Protein AF-A0A6P5REA1-F1 (afdb_monomer_lite)

Sequence (236 aa):
MGTEPRMPSYNLQAPLKLPFGIDDVFAEGVEKVDFFKMRRQKKEANLAMHRQEIPLVNVFLEGVKSDPEALAKTQASNFADRAQKTILTSAYAFGEMYVNMAKADKEIQRLKKRDELAKSKMAEAQEAIRERNTLLLQKAELAKEVEELKRSKAEEVAAARAEAAEEFWSSEELRSYIMDRLVDEQLRWEKRLARFNPSVEIKFDTSGQSPTSSPTADDTTAVPESELGPTDAASA

Organism: Prunus avium (NCBI:txid42229)

Structure (mmCIF, N/CA/C/O backbone):
data_AF-A0A6P5REA1-F1
#
_entry.id   AF-A0A6P5REA1-F1
#
loop_
_atom_site.group_PDB
_atom_site.id
_atom_site.type_symbol
_atom_site.label_atom_id
_atom_site.label_alt_id
_atom_site.label_comp_id
_atom_site.label_asym_id
_atom_site.label_entity_id
_atom_site.label_seq_id
_atom_site.pdbx_PDB_ins_code
_atom_site.Cartn_x
_atom_site.Cartn_y
_atom_site.Cartn_z
_atom_site.occupancy
_atom_site.B_iso_or_equiv
_atom_site.auth_seq_id
_atom_site.auth_comp_id
_atom_site.auth_asym_id
_atom_site.auth_atom_id
_atom_site.pdbx_PDB_model_num
ATOM 1 N N . MET A 1 1 ? -3.305 15.995 70.284 1.00 43.00 1 MET A N 1
ATOM 2 C CA . MET A 1 1 ? -2.553 14.779 69.907 1.00 43.00 1 MET A CA 1
ATOM 3 C C . MET A 1 1 ? -3.489 13.585 70.065 1.00 43.00 1 MET A C 1
ATOM 5 O O . MET A 1 1 ? -3.519 12.988 71.130 1.00 43.00 1 MET A O 1
ATOM 9 N N . GLY A 1 2 ? -4.352 13.332 69.078 1.00 41.22 2 GLY A N 1
ATOM 10 C CA . GLY A 1 2 ? -5.326 12.234 69.110 1.00 41.22 2 GLY A CA 1
ATOM 11 C C . GLY A 1 2 ? -4.901 11.153 68.124 1.00 41.22 2 GLY A C 1
ATOM 12 O O . GLY A 1 2 ? -4.699 11.447 66.952 1.00 41.22 2 GLY A O 1
ATOM 13 N N . THR A 1 3 ? -4.695 9.940 68.623 1.00 47.25 3 THR A N 1
ATOM 14 C CA . THR A 1 3 ? -4.243 8.757 67.883 1.00 47.25 3 THR A CA 1
ATOM 15 C C . THR A 1 3 ? -5.342 8.194 66.986 1.00 47.25 3 THR A C 1
ATOM 17 O O . THR A 1 3 ? -6.417 7.835 67.462 1.00 47.25 3 THR A O 1
ATOM 20 N N . GLU A 1 4 ? -5.041 8.101 65.695 1.00 43.66 4 GLU A N 1
ATOM 21 C CA . GLU A 1 4 ? -5.871 7.517 64.640 1.00 43.66 4 GLU A CA 1
ATOM 22 C C . GLU A 1 4 ? -5.885 5.970 64.733 1.00 43.66 4 GLU A C 1
ATOM 24 O O . GLU A 1 4 ? -4.824 5.369 64.943 1.00 43.66 4 GLU A O 1
ATOM 29 N N . PRO A 1 5 ? -7.035 5.280 64.580 1.00 45.59 5 PRO A N 1
ATOM 30 C CA . PRO A 1 5 ? -7.068 3.821 64.529 1.00 45.59 5 PRO A CA 1
ATOM 31 C C . PRO A 1 5 ? -6.508 3.334 63.188 1.00 45.59 5 PRO A C 1
ATOM 33 O O . PRO A 1 5 ? -7.131 3.475 62.136 1.00 45.59 5 PRO A O 1
ATOM 36 N N . ARG A 1 6 ? -5.311 2.748 63.218 1.00 49.50 6 ARG A N 1
ATOM 37 C CA . ARG A 1 6 ? -4.641 2.195 62.038 1.00 49.50 6 ARG A CA 1
ATOM 38 C C . ARG A 1 6 ? -5.295 0.865 61.644 1.00 49.50 6 ARG A C 1
ATOM 40 O O . ARG A 1 6 ? -5.177 -0.120 62.369 1.00 49.50 6 ARG A O 1
ATOM 47 N N . MET A 1 7 ? -5.974 0.831 60.498 1.00 41.69 7 MET A N 1
ATOM 48 C CA . MET A 1 7 ? -6.488 -0.411 59.904 1.00 41.69 7 MET A CA 1
ATOM 49 C C . MET A 1 7 ? -5.323 -1.314 59.455 1.00 41.69 7 MET A C 1
ATOM 51 O O . MET A 1 7 ? -4.308 -0.796 58.974 1.00 41.69 7 MET A O 1
ATOM 55 N N . PRO A 1 8 ? -5.432 -2.650 59.588 1.00 48.91 8 PRO A N 1
ATOM 56 C CA . PRO A 1 8 ? -4.393 -3.562 59.127 1.00 48.91 8 PRO A CA 1
ATOM 57 C C . PRO A 1 8 ? -4.255 -3.488 57.601 1.00 48.91 8 PRO A C 1
ATOM 59 O O . PRO A 1 8 ? -5.237 -3.495 56.862 1.00 48.91 8 PRO A O 1
ATOM 62 N N . SER A 1 9 ? -3.014 -3.410 57.124 1.00 51.69 9 SER A N 1
ATOM 63 C CA . SER A 1 9 ? -2.689 -3.399 55.701 1.00 51.69 9 SER A CA 1
ATOM 64 C C . SER A 1 9 ? -2.972 -4.769 55.079 1.00 51.69 9 SER A C 1
ATOM 66 O O . SER A 1 9 ? -2.247 -5.730 55.343 1.00 51.69 9 SER A O 1
ATOM 68 N N . TYR A 1 10 ? -3.996 -4.866 54.231 1.00 45.78 10 TYR A N 1
ATOM 69 C CA . TYR A 1 10 ? -4.210 -6.046 53.396 1.00 45.78 10 TYR A CA 1
ATOM 70 C C . TYR A 1 10 ? -3.250 -5.995 52.207 1.00 45.78 10 TYR A C 1
ATOM 72 O O . TYR A 1 10 ? -3.329 -5.108 51.358 1.00 45.78 10 TYR A O 1
ATOM 80 N N . ASN A 1 11 ? -2.313 -6.938 52.161 1.00 49.91 11 ASN A N 1
ATOM 81 C CA . ASN A 1 11 ? -1.367 -7.067 51.061 1.00 49.91 11 ASN A CA 1
ATOM 82 C C . ASN A 1 11 ? -2.050 -7.813 49.899 1.00 49.91 11 ASN A C 1
ATOM 84 O O . ASN A 1 11 ? -2.232 -9.026 49.961 1.00 49.91 11 ASN A O 1
ATOM 88 N N . LEU A 1 12 ? -2.453 -7.085 48.853 1.00 49.88 12 LEU A N 1
ATOM 89 C CA . LEU A 1 12 ? -3.167 -7.620 47.678 1.00 49.88 12 LEU A CA 1
ATOM 90 C C . LEU A 1 12 ? -2.287 -8.484 46.753 1.00 49.88 12 LEU A C 1
ATOM 92 O O . LEU A 1 12 ? -2.766 -8.970 45.732 1.00 49.88 12 LEU A O 1
ATOM 96 N N . GLN A 1 13 ? -1.008 -8.667 47.092 1.00 51.47 13 GLN A N 1
ATOM 97 C CA . GLN A 1 13 ? -0.027 -9.350 46.247 1.00 51.47 13 GLN A CA 1
ATOM 98 C C . GLN A 1 13 ? 0.371 -10.746 46.758 1.00 51.47 13 GLN A C 1
ATOM 100 O O . GLN A 1 13 ? 1.174 -11.426 46.123 1.00 51.47 13 GLN A O 1
ATOM 105 N N . ALA A 1 14 ? -0.202 -11.206 47.876 1.00 48.09 14 ALA A N 1
ATOM 106 C CA . ALA A 1 14 ? -0.023 -12.573 48.359 1.00 48.09 14 ALA A CA 1
ATOM 107 C C . ALA A 1 14 ? -1.176 -13.479 47.877 1.00 48.09 14 ALA A C 1
ATOM 109 O O . ALA A 1 14 ? -2.342 -13.100 48.021 1.00 48.09 14 ALA A O 1
ATOM 110 N N . PRO A 1 15 ? -0.896 -14.690 47.354 1.00 46.34 15 PRO A N 1
ATOM 111 C CA . PRO A 1 15 ? -1.929 -15.689 47.101 1.00 46.34 15 PRO A CA 1
ATOM 112 C C . PRO A 1 15 ? -2.724 -15.973 48.382 1.00 46.34 15 PRO A C 1
ATOM 114 O O . PRO A 1 15 ? -2.136 -16.209 49.439 1.00 46.34 15 PRO A O 1
ATOM 117 N N . LEU A 1 16 ? -4.057 -15.960 48.283 1.00 42.81 16 LEU A N 1
ATOM 118 C CA . LEU A 1 16 ? -4.976 -16.314 49.368 1.00 42.81 16 LEU A CA 1
ATOM 119 C C . LEU A 1 16 ? -4.659 -17.731 49.872 1.00 42.81 16 LEU A C 1
ATOM 121 O O . LEU A 1 16 ? -5.060 -18.720 49.260 1.00 42.81 16 LEU A O 1
ATOM 125 N N . LYS A 1 17 ? -3.947 -17.844 50.997 1.00 49.91 17 LYS A N 1
ATOM 126 C CA . LYS A 1 17 ? -3.828 -19.112 51.722 1.00 49.91 17 LYS A CA 1
ATOM 127 C C . LYS A 1 17 ? -5.157 -19.381 52.424 1.00 49.91 17 LYS A C 1
ATOM 129 O O . LYS A 1 17 ? -5.422 -18.842 53.495 1.00 49.91 17 LYS A O 1
ATOM 134 N N . LEU A 1 18 ? -6.002 -20.195 51.796 1.00 44.62 18 LEU A N 1
ATOM 135 C CA . LEU A 1 18 ? -7.115 -20.858 52.473 1.00 44.62 18 LEU A CA 1
ATOM 136 C C . LEU A 1 18 ? -6.534 -21.803 53.544 1.00 44.62 18 LEU A C 1
ATOM 138 O O . LEU A 1 18 ? -5.570 -22.508 53.245 1.00 44.62 18 LEU A O 1
ATOM 142 N N . PRO A 1 19 ? -7.087 -21.865 54.769 1.00 44.12 19 PRO A N 1
ATOM 143 C CA . PRO A 1 19 ? -6.570 -22.718 55.842 1.00 44.12 19 PRO A CA 1
ATOM 144 C C . PRO A 1 19 ? -6.977 -24.194 55.682 1.00 44.12 19 PRO A C 1
ATOM 146 O O . PRO A 1 19 ? -7.040 -24.929 56.660 1.00 44.12 19 PRO A O 1
ATOM 149 N N . PHE A 1 20 ? -7.251 -24.638 54.456 1.00 39.50 20 PHE A N 1
ATOM 150 C CA . PHE A 1 20 ? -7.626 -26.012 54.156 1.00 39.50 20 PHE A CA 1
ATOM 151 C C . PHE A 1 20 ? -6.848 -26.471 52.926 1.00 39.50 20 PHE A C 1
ATOM 153 O O . PHE A 1 20 ? -7.043 -25.955 51.825 1.00 39.50 20 PHE A O 1
ATOM 160 N N . GLY A 1 21 ? -5.920 -27.404 53.149 1.00 37.66 21 GLY A N 1
ATOM 161 C CA . GLY A 1 21 ? -5.226 -28.120 52.087 1.00 37.66 21 GLY A CA 1
ATOM 162 C C . GLY A 1 21 ? -6.235 -28.910 51.260 1.00 37.66 21 GLY A C 1
ATOM 163 O O . GLY A 1 21 ? -7.128 -29.551 51.806 1.00 37.66 21 GLY A O 1
ATOM 164 N N . ILE A 1 22 ? -6.108 -28.831 49.940 1.00 43.78 22 ILE A N 1
ATOM 165 C CA . ILE A 1 22 ? -6.982 -29.524 48.985 1.00 43.78 22 ILE A CA 1
ATOM 166 C C . ILE A 1 22 ? -6.658 -31.024 48.871 1.00 43.78 22 ILE A C 1
ATOM 168 O O . ILE A 1 22 ? -7.380 -31.745 48.191 1.00 43.78 22 ILE A O 1
ATOM 172 N N . ASP A 1 23 ? -5.663 -31.525 49.605 1.00 39.69 23 ASP A N 1
ATOM 173 C CA . ASP A 1 23 ? -5.105 -32.851 49.335 1.00 39.69 23 ASP A CA 1
ATOM 174 C C . ASP A 1 23 ? -5.424 -33.949 50.364 1.00 39.69 23 ASP A C 1
ATOM 176 O O . ASP A 1 23 ? -4.923 -35.048 50.193 1.00 39.69 23 ASP A O 1
ATOM 180 N N . ASP A 1 24 ? -6.284 -33.739 51.374 1.00 44.41 24 ASP A N 1
ATOM 181 C CA . ASP A 1 24 ? -6.526 -34.793 52.389 1.00 44.41 24 ASP A CA 1
ATOM 182 C C . ASP A 1 24 ? -7.971 -34.898 52.918 1.00 44.41 24 ASP A C 1
ATOM 184 O O . ASP A 1 24 ? -8.227 -34.982 54.118 1.00 44.41 24 ASP A O 1
ATOM 188 N N . VAL A 1 25 ? -8.962 -34.943 52.019 1.00 43.41 25 VAL A N 1
ATOM 189 C CA . VAL A 1 25 ? -10.306 -35.454 52.372 1.00 43.41 25 VAL A CA 1
ATOM 190 C C . VAL A 1 25 ? -10.843 -36.367 51.268 1.00 43.41 25 VAL A C 1
ATOM 192 O O . VAL A 1 25 ? -11.871 -36.104 50.652 1.00 43.41 25 VAL A O 1
ATOM 195 N N . PHE A 1 26 ? -10.148 -37.474 51.014 1.00 42.84 26 PHE A N 1
ATOM 196 C CA . PHE A 1 26 ? -10.752 -38.641 50.367 1.00 42.84 26 PHE A CA 1
ATOM 197 C C . PHE A 1 26 ? -10.770 -39.806 51.354 1.00 42.84 26 PHE A C 1
ATOM 199 O O . PHE A 1 26 ? -10.077 -40.805 51.194 1.00 42.84 26 PHE A O 1
ATOM 206 N N . ALA A 1 27 ? -11.587 -39.658 52.398 1.00 45.50 27 ALA A N 1
ATOM 207 C CA . ALA A 1 27 ? -12.031 -40.792 53.191 1.00 45.50 27 ALA A CA 1
ATOM 208 C C . ALA A 1 27 ? -13.169 -41.494 52.432 1.00 45.50 27 ALA A C 1
ATOM 210 O O . ALA A 1 27 ? -14.239 -40.929 52.206 1.00 45.50 27 ALA A O 1
ATOM 211 N N . GLU A 1 28 ? -12.845 -42.693 51.958 1.00 45.84 28 GLU A N 1
ATOM 212 C CA . GLU A 1 28 ? -13.704 -43.852 51.707 1.00 45.84 28 GLU A CA 1
ATOM 213 C C . GLU A 1 28 ? -15.208 -43.627 51.992 1.00 45.84 28 GLU A C 1
ATOM 215 O O . GLU A 1 28 ? -15.644 -43.606 53.140 1.00 45.84 28 GLU A O 1
ATOM 220 N N . GLY A 1 29 ? -16.009 -43.443 50.932 1.00 48.53 29 GLY A N 1
ATOM 221 C CA . GLY A 1 29 ? -17.478 -43.364 51.032 1.00 48.53 29 GLY A CA 1
ATOM 222 C C . GLY A 1 29 ? -18.172 -42.258 50.231 1.00 48.53 29 GLY A C 1
ATOM 223 O O . GLY A 1 29 ? -19.400 -42.187 50.241 1.00 48.53 29 GLY A O 1
ATOM 224 N N . VAL A 1 30 ? -17.439 -41.399 49.516 1.00 43.81 30 VAL A N 1
ATOM 225 C CA . VAL A 1 30 ? -18.048 -40.300 48.748 1.00 43.81 30 VAL A CA 1
ATOM 226 C C . VAL A 1 30 ? -18.595 -40.821 47.416 1.00 43.81 30 VAL A C 1
ATOM 228 O O . VAL A 1 30 ? -17.878 -40.957 46.423 1.00 43.81 30 VAL A O 1
ATOM 231 N N . GLU A 1 31 ? -19.891 -41.128 47.417 1.00 52.31 31 GLU A N 1
ATOM 232 C CA . GLU A 1 31 ? -20.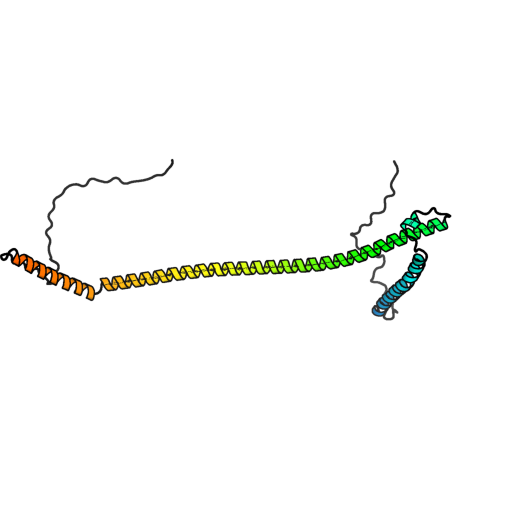719 -41.294 46.223 1.00 52.31 31 GLU A CA 1
ATOM 233 C C . GLU A 1 31 ? -20.351 -40.209 45.195 1.00 52.31 31 GLU A C 1
ATOM 235 O O . GLU A 1 31 ? -20.231 -39.041 45.562 1.00 52.31 31 GLU A O 1
ATOM 240 N N . LYS A 1 32 ? -20.097 -40.593 43.933 1.00 53.75 32 LYS A N 1
ATOM 241 C CA . LYS A 1 32 ? -19.605 -39.702 42.864 1.00 53.75 32 LYS A CA 1
ATOM 242 C C . LYS A 1 32 ? -20.385 -38.383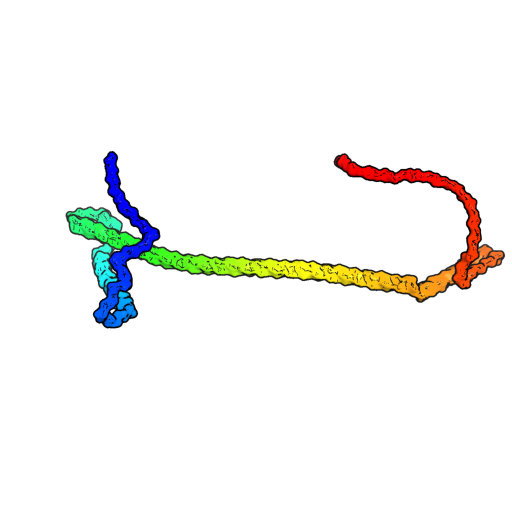 42.854 1.00 53.75 32 LYS A C 1
ATOM 244 O O . LYS A 1 32 ? -21.470 -38.305 42.278 1.00 53.75 32 LYS A O 1
ATOM 249 N N . VAL A 1 33 ? -19.821 -37.339 43.462 1.00 53.12 33 VAL A N 1
ATOM 250 C CA . VAL A 1 33 ? -20.417 -36.006 43.453 1.00 53.12 33 VAL A CA 1
ATOM 251 C C . VAL A 1 33 ? -20.307 -35.492 42.029 1.00 53.12 33 VAL A C 1
ATOM 253 O O . VAL A 1 33 ? -19.244 -35.088 41.560 1.00 53.12 33 VAL A O 1
ATOM 256 N N . ASP A 1 34 ? -21.419 -35.558 41.308 1.00 61.59 34 ASP A N 1
ATOM 257 C CA . ASP A 1 34 ? -21.519 -35.019 39.965 1.00 61.59 34 ASP A CA 1
ATOM 258 C C . ASP A 1 34 ? -21.428 -33.486 40.044 1.00 61.59 34 ASP A C 1
ATOM 260 O O . ASP A 1 34 ? -22.409 -32.767 40.265 1.00 61.59 34 ASP A O 1
ATOM 264 N N . PHE A 1 35 ? -20.208 -32.976 39.873 1.00 52.72 35 PHE A N 1
ATOM 265 C CA . PHE A 1 35 ? -19.908 -31.547 39.867 1.00 52.72 35 PHE A CA 1
ATOM 266 C C . PHE A 1 35 ? -20.719 -30.781 38.814 1.00 52.72 35 PHE A C 1
ATOM 268 O O . PHE A 1 35 ? -20.926 -29.574 38.967 1.00 52.72 35 PHE A O 1
ATOM 275 N N . PHE A 1 36 ? -21.208 -31.449 37.763 1.00 66.31 36 PHE A N 1
ATOM 276 C CA . PHE A 1 36 ? -22.088 -30.836 36.776 1.00 66.31 36 PHE A CA 1
ATOM 277 C C . PHE A 1 36 ? -23.475 -30.568 37.372 1.00 66.31 36 PHE A C 1
ATOM 279 O O . PHE A 1 36 ? -23.980 -29.445 37.265 1.00 66.31 36 PHE A O 1
ATOM 286 N N . LYS A 1 37 ? -24.049 -31.543 38.091 1.00 69.88 37 LYS A N 1
ATOM 287 C CA . LYS A 1 37 ? -25.289 -31.360 38.866 1.00 69.88 37 LYS A CA 1
ATOM 288 C C . LYS A 1 37 ? -25.134 -30.315 39.965 1.00 69.88 37 LYS A C 1
ATOM 290 O O . LYS A 1 37 ? -26.018 -29.476 40.102 1.00 69.88 37 LYS A O 1
ATOM 295 N N . MET A 1 38 ? -24.006 -30.285 40.677 1.00 61.12 38 MET A N 1
ATOM 296 C CA . MET A 1 38 ? -23.759 -29.274 41.714 1.00 61.12 38 MET A CA 1
ATOM 297 C C . MET A 1 38 ? -23.636 -27.861 41.126 1.00 61.12 38 MET A C 1
ATOM 299 O O . MET A 1 38 ? -24.239 -26.922 41.643 1.00 61.12 38 MET A O 1
ATOM 303 N N . ARG A 1 39 ? -22.901 -27.674 40.017 1.00 65.75 39 ARG A N 1
ATOM 304 C CA . ARG A 1 39 ? -22.830 -26.365 39.337 1.00 65.75 39 ARG A CA 1
ATOM 305 C C . ARG A 1 39 ? -24.195 -25.920 38.826 1.00 65.75 39 ARG A C 1
ATOM 307 O O . ARG A 1 39 ? -24.498 -24.728 38.876 1.00 65.75 39 ARG A O 1
ATOM 314 N N . ARG A 1 40 ? -25.006 -26.859 38.336 1.00 70.94 40 ARG A N 1
ATOM 315 C CA . ARG A 1 40 ? -26.371 -26.595 37.883 1.00 70.94 40 ARG A CA 1
ATOM 316 C C . ARG A 1 40 ? -27.281 -26.208 39.048 1.00 70.94 40 ARG A C 1
ATOM 318 O O . ARG A 1 40 ? -27.889 -25.149 38.972 1.00 70.94 40 ARG A O 1
ATOM 325 N N . GLN A 1 41 ? -27.266 -26.958 40.148 1.00 67.00 41 GLN A N 1
ATOM 326 C CA . GLN A 1 41 ? -27.981 -26.607 41.379 1.00 67.00 41 GLN A CA 1
ATOM 327 C C . GLN A 1 41 ? -27.523 -25.269 41.954 1.00 67.00 41 GLN A C 1
ATOM 329 O O . GLN A 1 41 ? -28.357 -24.479 42.363 1.00 67.00 41 GLN A O 1
ATOM 334 N N . LYS A 1 42 ? -26.223 -24.953 41.931 1.00 68.81 42 LYS A N 1
ATOM 335 C CA . LYS A 1 42 ? -25.716 -23.641 42.356 1.00 68.81 42 LYS A CA 1
ATOM 336 C C . LYS A 1 42 ? -26.265 -22.519 41.478 1.00 68.81 42 LYS A C 1
ATOM 338 O O . LYS A 1 42 ? -26.655 -21.487 42.007 1.00 68.81 42 LYS A O 1
ATOM 343 N N . LYS A 1 43 ? -26.316 -22.704 40.153 1.00 69.56 43 LYS A N 1
ATOM 344 C CA . LYS A 1 43 ? -26.940 -21.733 39.238 1.00 69.56 43 LYS A CA 1
ATOM 345 C C . LYS A 1 43 ? -28.444 -21.615 39.474 1.00 69.56 43 LYS A C 1
ATOM 347 O O . LYS A 1 43 ? -28.954 -20.505 39.457 1.00 69.56 43 LYS A O 1
ATOM 352 N N . GLU A 1 44 ? -29.133 -22.725 39.709 1.00 71.06 44 GLU A N 1
ATOM 353 C CA . GLU A 1 44 ? -30.574 -22.758 39.974 1.00 71.06 44 GLU A CA 1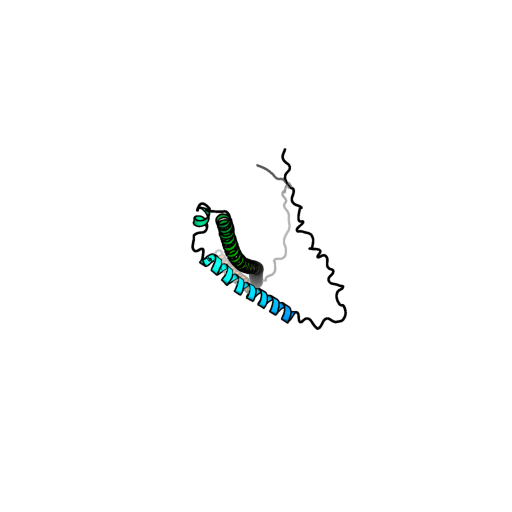
ATOM 354 C C . GLU A 1 44 ? -30.916 -22.138 41.336 1.00 71.06 44 GLU A C 1
ATOM 356 O O . GLU A 1 44 ? -31.853 -21.355 41.409 1.00 71.06 44 GLU A O 1
ATOM 361 N N . ALA A 1 45 ? -30.119 -22.379 42.379 1.00 64.94 45 ALA A N 1
ATOM 362 C CA . ALA A 1 45 ? -30.254 -21.759 43.696 1.00 64.94 45 ALA A CA 1
ATOM 363 C C . ALA A 1 45 ? -29.937 -20.260 43.656 1.00 64.94 45 ALA A C 1
ATOM 365 O O . ALA A 1 45 ? -30.657 -19.466 44.248 1.00 64.94 45 ALA A O 1
ATOM 366 N N . ASN A 1 46 ? -28.910 -19.854 42.906 1.00 62.81 46 ASN A N 1
ATOM 367 C CA . ASN A 1 46 ? -28.586 -18.442 42.708 1.00 62.81 46 ASN A CA 1
ATOM 368 C C . ASN A 1 46 ? -29.684 -17.730 41.894 1.00 62.81 46 ASN A C 1
ATOM 370 O O . ASN A 1 46 ? -30.085 -16.621 42.226 1.00 62.81 46 ASN A O 1
ATOM 374 N N . LEU A 1 47 ? -30.255 -18.406 40.891 1.00 72.00 47 LEU A N 1
ATOM 375 C CA . LEU A 1 47 ? -31.410 -17.914 40.139 1.00 72.00 47 LEU A CA 1
ATOM 376 C C . LEU A 1 47 ? -32.686 -17.874 40.996 1.00 72.00 47 LEU A C 1
ATOM 378 O O . LEU A 1 47 ? -33.490 -16.963 40.830 1.00 72.00 47 LEU A O 1
ATOM 382 N N . ALA A 1 48 ? -32.882 -18.833 41.904 1.00 61.59 48 ALA A N 1
ATOM 383 C CA . ALA A 1 48 ? -34.009 -18.877 42.834 1.00 61.59 48 ALA A CA 1
ATOM 384 C C . ALA A 1 48 ? -33.907 -17.782 43.904 1.00 61.59 48 ALA A C 1
ATOM 386 O O . ALA A 1 48 ? -34.897 -17.095 44.138 1.00 61.59 48 ALA A O 1
ATOM 387 N N . MET A 1 49 ? -32.714 -17.552 44.464 1.00 57.22 49 MET A N 1
ATOM 388 C CA . MET A 1 49 ? -32.417 -16.386 45.301 1.00 57.22 49 MET A CA 1
ATOM 389 C C . MET A 1 49 ? -32.694 -15.099 44.537 1.00 57.22 49 MET A C 1
ATOM 391 O O . MET A 1 49 ? -33.475 -14.291 45.010 1.00 57.22 49 MET A O 1
ATOM 395 N N . HIS A 1 50 ? -32.177 -14.947 43.315 1.00 60.25 50 HIS A N 1
ATOM 396 C CA . HIS A 1 50 ? -32.450 -13.764 42.501 1.00 60.25 50 HIS A CA 1
ATOM 397 C C . HIS A 1 50 ? -33.961 -13.574 42.262 1.00 60.25 50 HIS A C 1
ATOM 399 O O . HIS A 1 50 ? -34.472 -12.466 42.365 1.00 60.25 50 HIS A O 1
ATOM 405 N N . ARG A 1 51 ? -34.714 -14.660 42.033 1.00 56.00 51 ARG A N 1
ATOM 406 C CA . ARG A 1 51 ? -36.181 -14.643 41.878 1.00 56.00 51 ARG A CA 1
ATOM 407 C C . ARG A 1 51 ? -36.965 -14.398 43.170 1.00 56.00 51 ARG A C 1
ATOM 409 O O . ARG A 1 51 ? -38.135 -14.060 43.051 1.00 56.00 51 ARG A O 1
ATOM 416 N N . GLN A 1 52 ? -36.386 -14.579 44.355 1.00 54.72 52 GLN A N 1
ATOM 417 C CA . GLN A 1 52 ? -37.009 -14.255 45.650 1.00 54.72 52 GLN A CA 1
ATOM 418 C C . GLN A 1 52 ? -36.591 -12.872 46.164 1.00 54.72 52 GLN A C 1
ATOM 420 O O . GLN A 1 52 ? -37.416 -12.133 46.698 1.00 54.72 52 GLN A O 1
ATOM 425 N N . GLU A 1 53 ? -35.335 -12.497 45.945 1.00 52.81 53 GLU A N 1
ATOM 426 C CA . GLU A 1 53 ? -34.779 -11.187 46.260 1.00 52.81 53 GLU A CA 1
ATOM 427 C C . GLU A 1 53 ? -35.395 -10.101 45.376 1.00 52.81 53 GLU A C 1
ATOM 429 O O . GLU A 1 53 ? -35.733 -9.047 45.899 1.00 52.81 53 GLU A O 1
ATOM 434 N N . ILE A 1 54 ? -35.633 -10.352 44.078 1.00 54.66 54 ILE A N 1
ATOM 435 C CA . ILE A 1 54 ? -36.290 -9.372 43.194 1.00 54.66 54 ILE A CA 1
ATOM 436 C C . ILE A 1 54 ? -37.687 -8.989 43.717 1.00 54.66 54 ILE A C 1
ATOM 438 O O . ILE A 1 54 ? -37.939 -7.796 43.819 1.00 54.66 54 ILE A O 1
ATOM 442 N N . PRO A 1 55 ? -38.593 -9.917 44.088 1.00 50.59 55 PRO A N 1
ATOM 443 C CA . PRO A 1 55 ? -39.876 -9.580 44.703 1.00 50.59 55 PRO A CA 1
ATOM 444 C C . PRO A 1 55 ? -39.768 -8.920 46.076 1.00 50.59 55 PRO A C 1
ATOM 446 O O . PRO A 1 55 ? -40.530 -8.004 46.341 1.00 50.59 55 PRO A O 1
ATOM 449 N N . LEU A 1 56 ? -38.846 -9.338 46.950 1.00 54.88 56 LEU A N 1
ATOM 450 C CA . LEU A 1 56 ? -38.683 -8.710 48.271 1.00 54.88 56 LEU A CA 1
ATOM 451 C C . LEU A 1 56 ? -38.145 -7.280 48.159 1.00 54.88 56 LEU A C 1
ATOM 453 O O . LEU A 1 56 ? -38.649 -6.379 48.823 1.00 54.88 56 LEU A O 1
ATOM 457 N N . VAL A 1 57 ? -37.172 -7.061 47.276 1.00 53.88 57 VAL A N 1
ATOM 458 C CA . VAL A 1 57 ? -36.617 -5.740 46.968 1.00 53.88 57 VAL A CA 1
ATOM 459 C C . VAL A 1 57 ? -37.632 -4.902 46.192 1.00 53.88 57 VAL A C 1
ATOM 461 O O . VAL A 1 57 ? -37.793 -3.732 46.512 1.00 53.88 57 VAL A O 1
ATOM 464 N N . ASN A 1 58 ? -38.392 -5.482 45.256 1.00 49.12 58 ASN A N 1
ATOM 465 C CA . ASN A 1 58 ? -39.482 -4.778 44.579 1.00 49.12 58 ASN A CA 1
ATOM 466 C C . ASN A 1 58 ? -40.604 -4.413 45.545 1.00 49.12 58 ASN A C 1
ATOM 468 O O . ASN A 1 58 ? -41.041 -3.286 45.481 1.00 49.12 58 ASN A O 1
ATOM 472 N N . VAL A 1 59 ? -41.047 -5.274 46.462 1.00 50.78 59 VAL A N 1
ATOM 473 C CA . VAL A 1 59 ? -42.080 -4.922 47.458 1.00 50.78 59 VAL A CA 1
ATOM 474 C C . VAL A 1 59 ? -41.565 -3.841 48.419 1.00 50.78 59 VAL A C 1
ATOM 476 O O . VAL A 1 59 ? -42.311 -2.929 48.774 1.00 50.78 59 VAL A O 1
ATOM 479 N N . PHE A 1 60 ? -40.279 -3.886 48.786 1.00 49.22 60 PHE A N 1
ATOM 480 C CA . PHE A 1 60 ? -39.635 -2.858 49.610 1.00 49.22 60 PHE A CA 1
ATOM 481 C C . PHE A 1 60 ? -39.457 -1.520 48.867 1.00 49.22 60 PHE A C 1
ATOM 483 O O . PHE A 1 60 ? -39.575 -0.469 49.484 1.00 49.22 60 PHE A O 1
ATOM 490 N N . LEU A 1 61 ? -39.221 -1.538 47.550 1.00 51.38 61 LEU A N 1
ATOM 491 C CA . LEU A 1 61 ? -39.088 -0.342 46.704 1.00 51.38 61 LEU A CA 1
ATOM 492 C C . LEU A 1 61 ? -40.435 0.163 46.147 1.00 51.38 61 LEU A C 1
ATOM 494 O O . LEU A 1 61 ? -40.596 1.352 45.910 1.00 51.38 61 LEU A O 1
ATOM 498 N N . GLU A 1 62 ? -41.435 -0.698 45.968 1.00 50.88 62 GLU A N 1
ATOM 499 C CA . GLU A 1 62 ? -42.762 -0.375 45.422 1.00 50.88 62 GLU A CA 1
ATOM 500 C C . GLU A 1 62 ? -43.647 0.319 46.465 1.00 50.88 62 GLU A C 1
ATOM 502 O O . GLU A 1 62 ? -44.453 1.181 46.109 1.00 50.88 62 GLU A O 1
ATOM 507 N N . GLY A 1 63 ? -43.418 0.047 47.757 1.00 48.59 63 GLY A N 1
ATOM 508 C CA . GLY A 1 63 ? -43.905 0.877 48.865 1.00 48.59 63 GLY A CA 1
ATOM 509 C C . GLY A 1 63 ? -43.187 2.232 48.991 1.00 48.59 63 GLY A C 1
ATOM 510 O O . GLY A 1 63 ? -43.628 3.091 49.751 1.00 48.59 63 GLY A O 1
ATOM 511 N N . VAL A 1 64 ? -42.107 2.443 48.228 1.00 50.34 64 VAL A N 1
ATOM 512 C CA . VAL A 1 64 ? -41.207 3.607 48.268 1.00 50.34 64 VAL A CA 1
ATOM 513 C C . VAL A 1 64 ? -41.110 4.213 46.869 1.00 50.34 64 VAL A C 1
ATOM 515 O O . VAL A 1 64 ? -40.053 4.362 46.267 1.00 50.34 64 VAL A O 1
ATOM 518 N N . LYS A 1 65 ? -42.255 4.627 46.331 1.00 48.44 65 LYS A N 1
ATOM 519 C CA . LYS A 1 65 ? -42.292 5.510 45.151 1.00 48.44 65 LYS A CA 1
ATOM 520 C C . LYS A 1 65 ? -41.852 6.948 45.467 1.00 48.44 65 LYS A C 1
ATOM 522 O O . LYS A 1 65 ? -41.973 7.828 44.620 1.00 48.44 65 LYS A O 1
ATOM 527 N N . SER A 1 66 ? -41.383 7.200 46.684 1.00 54.91 66 SER A N 1
ATOM 528 C CA . SER A 1 66 ? -40.850 8.486 47.110 1.00 54.91 66 SER A CA 1
ATOM 529 C C . SER A 1 66 ? -39.436 8.648 46.570 1.00 54.91 66 SER A C 1
ATOM 531 O O . SER A 1 66 ? -38.591 7.785 46.799 1.00 54.91 66 SER A O 1
ATOM 533 N N . ASP A 1 67 ? -39.180 9.763 45.889 1.00 67.12 67 ASP A N 1
ATOM 534 C CA . ASP A 1 67 ? -37.833 10.179 45.500 1.00 67.12 67 ASP A CA 1
ATOM 535 C C . ASP A 1 67 ? -36.874 10.036 46.710 1.00 67.12 67 ASP A C 1
ATOM 537 O O . ASP A 1 67 ? -37.157 10.598 47.774 1.00 67.12 67 ASP A O 1
ATOM 541 N N . PRO A 1 68 ? -35.781 9.256 46.607 1.00 67.00 68 PRO A N 1
ATOM 542 C CA . PRO A 1 68 ? -34.868 8.987 47.717 1.00 67.00 68 PRO A CA 1
ATOM 543 C C . PRO A 1 68 ? -34.196 10.259 48.247 1.00 67.00 68 PRO A C 1
ATOM 545 O O . PRO A 1 68 ? -33.900 10.327 49.444 1.00 67.00 68 PRO A O 1
ATOM 548 N N . GLU A 1 69 ? -34.015 11.287 47.410 1.00 72.75 69 GLU A N 1
ATOM 549 C CA . GLU A 1 69 ? -33.584 12.609 47.869 1.00 72.75 69 GLU A CA 1
ATOM 550 C C . GLU A 1 69 ? -34.677 13.321 48.666 1.00 72.75 69 GLU A C 1
ATOM 552 O O . GLU A 1 69 ? -34.395 13.942 49.694 1.00 72.75 69 GLU A O 1
ATOM 557 N N . ALA A 1 70 ? -35.927 13.248 48.208 1.00 74.94 70 ALA A N 1
ATOM 558 C CA . ALA A 1 70 ? -37.061 13.815 48.927 1.00 74.94 70 ALA A CA 1
ATOM 559 C C . ALA A 1 70 ? -37.266 13.108 50.274 1.00 74.94 70 ALA A C 1
ATOM 561 O O . ALA A 1 70 ? -37.476 13.767 51.291 1.00 74.94 70 ALA A O 1
ATOM 562 N N . LEU A 1 71 ? -37.119 11.780 50.311 1.00 72.12 71 LEU A N 1
ATOM 563 C CA . LEU A 1 71 ? -37.208 10.975 51.525 1.00 72.12 71 LEU A CA 1
ATOM 564 C C . LEU A 1 71 ? -36.120 11.365 52.536 1.00 72.12 71 LEU A C 1
ATOM 566 O O . LEU A 1 71 ? -36.429 11.554 53.714 1.00 72.12 71 LEU A O 1
ATOM 570 N N . ALA A 1 72 ? -34.881 11.561 52.078 1.00 69.88 72 ALA A N 1
ATOM 571 C CA . ALA A 1 72 ? -33.765 11.988 52.922 1.00 69.88 72 ALA A CA 1
ATOM 572 C C . ALA A 1 72 ? -33.957 13.393 53.531 1.00 69.88 72 ALA A C 1
ATOM 574 O O . ALA A 1 72 ? -33.435 13.667 54.610 1.00 69.88 72 ALA A O 1
ATOM 575 N N . LYS A 1 73 ? -34.726 14.272 52.870 1.00 77.38 73 LYS A N 1
ATOM 576 C CA . LYS A 1 73 ? -35.016 15.647 53.323 1.00 77.38 73 LYS A CA 1
ATOM 577 C C . LYS A 1 73 ? -36.150 15.726 54.359 1.00 77.38 73 LYS A C 1
ATOM 579 O O . LYS A 1 73 ? -36.313 16.760 55.003 1.00 77.38 73 LYS A O 1
ATOM 584 N N . THR A 1 74 ? -36.935 14.662 54.550 1.00 77.38 74 THR A N 1
ATOM 585 C CA . THR A 1 74 ? -38.052 14.657 55.515 1.00 77.38 74 THR A CA 1
ATOM 586 C C . THR A 1 74 ? -37.590 14.396 56.953 1.00 77.38 74 THR A C 1
ATOM 588 O O . THR A 1 74 ? -36.865 13.436 57.221 1.00 77.38 74 THR A O 1
ATOM 591 N N . GLN A 1 75 ? -38.069 15.198 57.913 1.00 79.50 75 GLN A N 1
ATOM 592 C CA . GLN A 1 75 ? -37.757 15.028 59.338 1.00 79.50 75 GLN A CA 1
ATOM 593 C C . GLN A 1 75 ? -38.227 13.652 59.845 1.00 79.50 75 GLN A C 1
ATOM 595 O O . GLN A 1 75 ? -39.327 13.203 59.521 1.00 79.50 75 GLN A O 1
ATOM 600 N N . ALA A 1 76 ? -37.377 12.952 60.601 1.00 81.44 76 ALA A N 1
ATOM 601 C CA . ALA A 1 76 ? -37.722 11.647 61.160 1.00 81.44 76 ALA A CA 1
ATOM 602 C C . ALA A 1 76 ? -38.615 11.807 62.398 1.00 81.44 76 ALA A C 1
ATOM 604 O O . ALA A 1 76 ? -38.287 12.565 63.310 1.00 81.44 76 ALA A O 1
ATOM 605 N N . SER A 1 77 ? -39.729 11.080 62.426 1.00 79.19 77 SER A N 1
ATOM 606 C CA . SER A 1 77 ? -40.723 11.140 63.507 1.00 79.19 77 SER A CA 1
ATOM 607 C C . SER A 1 77 ? -40.352 10.268 64.710 1.00 79.19 77 SER A C 1
ATOM 609 O O . SER A 1 77 ? -40.728 10.570 65.840 1.00 79.19 77 SER A O 1
ATOM 611 N N . ASN A 1 78 ? -39.589 9.195 64.488 1.00 85.62 78 ASN A N 1
ATOM 612 C CA . ASN A 1 78 ? -39.109 8.284 65.524 1.00 85.62 78 ASN A CA 1
ATOM 613 C C . ASN A 1 78 ? -37.853 7.516 65.052 1.00 85.62 78 ASN A C 1
ATOM 615 O O . ASN A 1 78 ? -37.387 7.666 63.920 1.00 85.62 78 ASN A O 1
ATOM 619 N N . PHE A 1 79 ? -37.267 6.704 65.940 1.00 81.62 79 PHE A N 1
ATOM 620 C CA . PHE A 1 79 ? -36.052 5.935 65.640 1.00 81.62 79 PHE A CA 1
ATOM 621 C C . PHE A 1 79 ? -36.254 4.917 64.506 1.00 81.62 79 PHE A C 1
ATOM 623 O O . PHE A 1 79 ? -35.381 4.772 63.652 1.00 81.62 79 PHE A O 1
ATOM 630 N N . ALA A 1 80 ? -37.409 4.246 64.475 1.00 75.69 80 ALA A N 1
ATOM 631 C CA . ALA A 1 80 ? -37.735 3.266 63.442 1.00 75.69 80 ALA A CA 1
ATOM 632 C C . ALA A 1 80 ? -37.842 3.918 62.051 1.00 75.69 80 ALA A C 1
ATOM 634 O O . ALA A 1 80 ? -37.249 3.420 61.097 1.00 75.69 80 ALA A O 1
ATOM 635 N N . ASP A 1 81 ? -38.503 5.073 61.962 1.00 78.12 81 ASP A N 1
ATOM 636 C CA . ASP A 1 81 ? -38.619 5.901 60.757 1.00 78.12 81 ASP A CA 1
ATOM 637 C C . ASP A 1 81 ? -37.238 6.374 60.271 1.00 78.12 81 ASP A C 1
ATOM 639 O O . ASP A 1 81 ? -36.900 6.249 59.095 1.00 78.12 81 ASP A O 1
ATOM 643 N N . ARG A 1 82 ? -36.365 6.817 61.188 1.00 80.69 82 ARG A N 1
ATOM 644 C CA . ARG A 1 82 ? -34.977 7.179 60.853 1.00 80.69 82 ARG A CA 1
ATOM 645 C C . ARG A 1 82 ? -34.196 5.996 60.272 1.00 80.69 82 ARG A C 1
ATOM 647 O O . ARG A 1 82 ? -33.527 6.159 59.253 1.00 80.69 82 ARG A O 1
ATOM 654 N N . ALA A 1 83 ? -34.277 4.828 60.910 1.00 80.06 83 ALA A N 1
ATOM 655 C CA . ALA A 1 83 ? -33.580 3.625 60.462 1.00 80.06 83 ALA A CA 1
ATOM 656 C C . ALA A 1 83 ? -34.074 3.168 59.081 1.00 80.06 83 ALA A C 1
ATOM 658 O O . ALA A 1 83 ? -33.257 2.888 58.205 1.00 80.06 83 ALA A O 1
ATOM 659 N N . GLN A 1 84 ? -35.390 3.175 58.853 1.00 81.31 84 GLN A N 1
ATOM 660 C CA . GLN A 1 84 ? -35.984 2.845 57.557 1.00 81.31 84 GLN A CA 1
ATOM 661 C C . GLN A 1 84 ? -35.521 3.801 56.455 1.00 81.31 84 GLN A C 1
ATOM 663 O O . GLN A 1 84 ? -35.051 3.334 55.419 1.00 81.31 84 GLN A O 1
ATOM 668 N N . LYS A 1 85 ? -35.560 5.120 56.690 1.00 79.38 85 LYS A N 1
ATOM 669 C CA . LYS A 1 85 ? -35.077 6.115 55.716 1.00 79.38 85 LYS A CA 1
ATOM 670 C C . LYS A 1 85 ? -33.608 5.894 55.357 1.00 79.38 85 LYS A C 1
ATOM 672 O O . LYS A 1 85 ? -33.266 5.876 54.182 1.00 79.38 85 LYS A O 1
ATOM 677 N N . THR A 1 86 ? -32.741 5.663 56.347 1.00 82.56 86 THR A N 1
ATOM 678 C CA . THR A 1 86 ? -31.313 5.401 56.096 1.00 82.56 86 THR A CA 1
ATOM 679 C C . THR A 1 86 ? -31.083 4.119 55.292 1.00 82.56 86 THR A C 1
ATOM 681 O O . THR A 1 86 ? -30.310 4.131 54.332 1.00 82.56 86 THR A O 1
ATOM 684 N N . ILE A 1 87 ? -31.761 3.021 55.639 1.00 81.62 87 ILE A N 1
ATOM 685 C CA . ILE A 1 87 ? -31.651 1.743 54.915 1.00 81.62 87 ILE A CA 1
ATOM 686 C C . ILE A 1 87 ? -32.099 1.908 53.460 1.00 81.62 87 ILE A C 1
ATOM 688 O O . ILE A 1 87 ? -31.465 1.399 52.544 1.00 81.62 87 ILE A O 1
ATOM 692 N N . LEU A 1 88 ? -33.161 2.666 53.235 1.00 80.25 88 LEU A N 1
ATOM 693 C CA . LEU A 1 88 ? -33.794 2.802 51.935 1.00 80.25 88 LEU A CA 1
ATOM 694 C C . LEU A 1 88 ? -33.040 3.752 50.994 1.00 80.25 88 LEU A C 1
ATOM 696 O O . LEU A 1 88 ? -32.795 3.401 49.841 1.00 80.25 88 LEU A O 1
ATOM 700 N N . THR A 1 89 ? -32.581 4.905 51.493 1.00 81.12 89 THR A N 1
ATOM 701 C CA . THR A 1 89 ? -31.716 5.815 50.725 1.00 81.12 89 THR A CA 1
ATOM 702 C C . THR A 1 89 ? -30.385 5.145 50.371 1.00 81.12 89 THR A C 1
ATOM 704 O O . THR A 1 89 ? -29.917 5.268 49.240 1.00 81.12 89 THR A O 1
ATOM 707 N N . SER A 1 90 ? -29.783 4.393 51.302 1.00 79.31 90 SER A N 1
ATOM 708 C CA . SER A 1 90 ? -28.543 3.657 51.016 1.00 79.31 90 SER A CA 1
ATOM 709 C C . SER A 1 90 ? -28.763 2.517 50.020 1.00 79.31 90 SER A C 1
ATOM 711 O O . SER A 1 90 ? -27.990 2.395 49.072 1.00 79.31 90 SER A O 1
ATOM 713 N N . ALA A 1 91 ? -29.835 1.731 50.164 1.00 81.25 91 ALA A N 1
ATOM 714 C CA . ALA A 1 91 ? -30.184 0.670 49.220 1.00 81.25 91 ALA A CA 1
ATOM 715 C C . ALA A 1 91 ? -30.387 1.205 47.793 1.00 81.25 91 ALA A C 1
ATOM 717 O O . ALA A 1 91 ? -29.895 0.597 46.842 1.00 81.25 91 ALA A O 1
ATOM 718 N N . TYR A 1 92 ? -31.040 2.362 47.642 1.00 80.75 92 TYR A N 1
ATOM 719 C CA . TYR A 1 92 ? -31.206 3.013 46.345 1.00 80.75 92 TYR A CA 1
ATOM 720 C C . TYR A 1 92 ? -29.860 3.444 45.738 1.00 80.75 92 TYR A C 1
ATOM 722 O O . TYR A 1 92 ? -29.564 3.094 44.595 1.00 80.75 92 TYR A O 1
ATOM 730 N N . ALA A 1 93 ? -29.001 4.112 46.516 1.00 82.38 93 ALA A N 1
ATOM 731 C CA . ALA A 1 93 ? -27.674 4.534 46.060 1.00 82.38 93 ALA A CA 1
ATOM 732 C C . ALA A 1 93 ? -26.788 3.344 45.640 1.00 82.38 93 ALA A C 1
ATOM 734 O O . ALA A 1 93 ? -26.123 3.387 44.603 1.00 82.38 93 ALA A O 1
ATOM 735 N N . PHE A 1 94 ? -26.815 2.246 46.405 1.00 82.00 94 PHE A N 1
ATOM 736 C CA . PHE A 1 94 ? -26.129 1.010 46.023 1.00 82.00 94 PHE A CA 1
ATOM 737 C C . PHE A 1 94 ? -26.719 0.403 44.745 1.00 82.00 94 PHE A C 1
ATOM 739 O O . PHE A 1 94 ? -25.961 -0.014 43.868 1.00 82.00 94 PHE A O 1
ATOM 746 N N . GLY A 1 95 ? -28.046 0.382 44.601 1.00 84.31 95 GLY A N 1
ATOM 747 C CA . GLY A 1 95 ? -28.726 -0.097 43.396 1.00 84.31 95 GLY A CA 1
ATOM 748 C C . GLY A 1 95 ? -28.309 0.667 42.136 1.00 84.31 95 GLY A C 1
ATOM 749 O O . GLY A 1 95 ? -27.922 0.050 41.140 1.00 84.31 95 GLY A O 1
ATOM 750 N N . GLU A 1 96 ? -28.305 2.002 42.189 1.00 83.12 96 GLU A N 1
ATOM 751 C CA . GLU A 1 96 ? -27.837 2.844 41.081 1.00 83.12 96 GLU A CA 1
ATOM 752 C C . GLU A 1 96 ? -26.364 2.595 40.750 1.00 83.12 96 GLU A C 1
ATOM 754 O O . GLU A 1 96 ? -26.004 2.463 39.575 1.00 83.12 96 GLU A O 1
ATOM 759 N N . MET A 1 97 ? -25.513 2.462 41.771 1.00 89.50 97 MET A N 1
ATOM 760 C CA . MET A 1 97 ? -24.097 2.148 41.591 1.00 89.50 97 MET A CA 1
ATOM 761 C C . MET A 1 97 ? -23.903 0.817 40.850 1.00 89.50 97 MET A C 1
ATOM 763 O O . MET A 1 97 ? -23.141 0.769 39.883 1.00 89.50 97 MET A O 1
ATOM 767 N N . TYR A 1 98 ? -24.617 -0.249 41.232 1.00 83.12 98 TYR A N 1
ATOM 768 C CA . TYR A 1 98 ? -24.522 -1.550 40.556 1.00 83.12 98 TYR A CA 1
ATOM 769 C C . TYR A 1 98 ? -25.003 -1.496 39.103 1.00 83.12 98 TYR A C 1
ATOM 771 O O . TYR A 1 98 ? -24.362 -2.068 38.217 1.00 83.12 98 TYR A O 1
ATOM 779 N N . VAL A 1 99 ? -26.096 -0.778 38.829 1.00 88.06 99 VAL A N 1
ATOM 780 C CA . VAL A 1 99 ? -26.600 -0.591 37.460 1.00 88.06 99 VAL A CA 1
ATOM 781 C C . VAL A 1 99 ? -25.593 0.186 36.608 1.00 88.06 99 VAL A C 1
ATOM 783 O O . VAL A 1 99 ? -25.332 -0.197 35.465 1.00 88.06 99 VAL A O 1
ATOM 786 N N . ASN A 1 100 ? -25.003 1.251 37.150 1.00 88.38 100 ASN A N 1
ATOM 787 C CA . ASN A 1 100 ? -24.010 2.060 36.445 1.00 88.38 100 ASN A CA 1
ATOM 788 C C . ASN A 1 100 ? -22.715 1.283 36.197 1.00 88.38 100 ASN A C 1
ATOM 790 O O . ASN A 1 100 ? -22.193 1.328 35.084 1.00 88.38 100 ASN A O 1
ATOM 794 N N . MET A 1 101 ? -22.252 0.497 37.170 1.00 91.38 101 MET A N 1
ATOM 795 C CA . MET A 1 101 ? -21.095 -0.384 37.011 1.00 91.38 101 MET A CA 1
ATOM 796 C C . MET A 1 101 ? -21.337 -1.437 35.922 1.00 91.38 101 MET A C 1
ATOM 798 O O . MET A 1 101 ? -20.509 -1.604 35.033 1.00 91.38 101 MET A O 1
ATOM 802 N N . ALA A 1 102 ? -22.515 -2.071 35.895 1.00 89.69 102 ALA A N 1
ATOM 803 C CA . ALA A 1 102 ? -22.863 -3.033 34.849 1.00 89.69 102 ALA A CA 1
ATOM 804 C C . ALA A 1 102 ? -22.943 -2.398 33.445 1.00 89.69 102 ALA A C 1
ATOM 806 O O . ALA A 1 102 ? -22.603 -3.039 32.445 1.00 89.69 102 ALA A O 1
ATOM 807 N N . LYS A 1 103 ? -23.400 -1.142 33.345 1.00 94.81 103 LYS A N 1
ATOM 808 C CA . LYS A 1 103 ? -23.382 -0.377 32.086 1.00 94.81 103 LYS A CA 1
ATOM 809 C C . LYS A 1 103 ? -21.950 -0.040 31.663 1.00 94.81 103 LYS A C 1
ATOM 811 O O . LYS A 1 103 ? -21.613 -0.246 30.498 1.00 94.81 103 LYS A O 1
ATOM 816 N N . ALA A 1 104 ? -21.120 0.424 32.596 1.00 95.94 104 ALA A N 1
ATOM 817 C CA . ALA A 1 104 ? -19.719 0.749 32.350 1.00 95.94 104 ALA A CA 1
ATOM 818 C C . ALA A 1 104 ? -18.932 -0.481 31.875 1.00 95.94 104 ALA A C 1
ATOM 820 O O . ALA A 1 104 ? -18.252 -0.404 30.857 1.00 95.94 104 ALA A O 1
ATOM 821 N N . ASP A 1 105 ? -19.110 -1.637 32.516 1.00 95.19 105 ASP A N 1
ATOM 822 C CA . ASP A 1 105 ? -18.466 -2.894 32.118 1.00 95.19 105 ASP A CA 1
ATOM 823 C C . ASP A 1 105 ? -18.815 -3.303 30.683 1.00 95.19 105 ASP A C 1
ATOM 825 O O . ASP A 1 105 ? -17.941 -3.693 29.901 1.00 95.19 105 ASP A O 1
ATOM 829 N N . LYS A 1 106 ? -20.092 -3.178 30.297 1.00 96.88 106 LYS A N 1
ATOM 830 C CA . LYS A 1 106 ? -20.525 -3.451 28.919 1.00 96.88 106 LYS A CA 1
ATOM 831 C C . LYS A 1 106 ? -19.863 -2.504 27.922 1.00 96.88 106 LYS A C 1
ATOM 833 O O . LYS A 1 106 ? -19.465 -2.949 26.842 1.00 96.88 106 LYS A O 1
ATOM 838 N N . GLU A 1 107 ? -19.740 -1.226 28.267 1.00 96.88 107 GLU A N 1
ATOM 839 C CA . GLU A 1 107 ? -19.102 -0.243 27.392 1.00 96.88 107 GLU A CA 1
ATOM 840 C C . GLU A 1 107 ? -17.590 -0.462 27.291 1.00 96.88 107 GLU A C 1
ATOM 842 O O . GLU A 1 107 ? -17.053 -0.459 26.184 1.00 96.88 107 GLU A O 1
ATOM 847 N N . ILE A 1 108 ? -16.916 -0.785 28.398 1.00 97.75 108 ILE A N 1
ATOM 848 C CA . ILE A 1 108 ? -15.496 -1.162 28.416 1.00 97.75 108 ILE A CA 1
ATOM 849 C C . ILE A 1 108 ? -15.253 -2.355 27.489 1.00 97.75 108 ILE A C 1
ATOM 851 O O . ILE A 1 108 ? -14.341 -2.320 26.665 1.00 97.75 108 ILE A O 1
ATOM 855 N N . GLN A 1 109 ? -16.087 -3.397 27.551 1.00 97.69 109 GLN A N 1
ATOM 856 C CA . GLN A 1 109 ? -15.959 -4.542 26.644 1.00 97.69 109 GLN A CA 1
ATOM 857 C C . GLN A 1 109 ? -16.164 -4.151 25.176 1.00 97.69 109 GLN A C 1
ATOM 859 O O . GLN A 1 109 ? -15.455 -4.647 24.296 1.00 97.69 109 GLN A O 1
ATOM 864 N N . ARG A 1 110 ? -17.119 -3.259 24.892 1.00 97.88 110 ARG A N 1
ATOM 865 C CA . ARG A 1 110 ? -17.352 -2.737 23.539 1.00 97.88 110 ARG A CA 1
ATOM 866 C C . ARG A 1 110 ? -16.158 -1.944 23.018 1.00 97.88 110 ARG A C 1
ATOM 868 O O . ARG A 1 110 ? -15.789 -2.111 21.856 1.00 97.88 110 ARG A O 1
ATOM 875 N N . LEU A 1 111 ? -15.574 -1.093 23.856 1.00 98.19 111 LEU A N 1
ATOM 876 C CA . LEU A 1 111 ? -14.382 -0.312 23.535 1.00 98.19 111 LEU A CA 1
ATOM 877 C C . LEU A 1 111 ? -13.184 -1.224 23.298 1.00 98.19 111 LEU A C 1
ATOM 879 O O . LEU A 1 111 ? -12.503 -1.068 22.293 1.00 98.19 111 LEU A O 1
ATOM 883 N N . LYS A 1 112 ? -12.995 -2.241 24.140 1.00 98.19 112 LYS A N 1
ATOM 884 C CA . LYS A 1 112 ? -11.907 -3.213 23.999 1.00 98.19 112 LYS A CA 1
ATOM 885 C C . LYS A 1 112 ? -11.967 -3.960 22.662 1.00 98.19 112 LYS A C 1
ATOM 887 O O . LYS A 1 112 ? -10.950 -4.115 22.003 1.00 98.19 112 LYS A O 1
ATOM 892 N N . LYS A 1 113 ? -13.167 -4.351 22.209 1.00 98.12 113 LYS A N 1
ATOM 893 C CA . LYS A 1 113 ? -13.359 -4.956 20.876 1.00 98.12 113 LYS A CA 1
ATOM 894 C C . LYS A 1 113 ? -13.042 -3.989 19.731 1.00 98.12 113 LYS A C 1
ATOM 896 O O . LYS A 1 113 ? -12.492 -4.409 18.719 1.00 98.12 113 LYS A O 1
ATOM 901 N N . ARG A 1 114 ? -13.405 -2.708 19.871 1.00 98.12 114 ARG A N 1
ATOM 902 C CA . ARG A 1 114 ? -13.099 -1.671 18.870 1.00 98.12 114 ARG A CA 1
ATOM 903 C C . ARG A 1 114 ? -11.604 -1.375 18.793 1.00 98.12 114 ARG A C 1
ATOM 905 O O . ARG A 1 114 ? -11.087 -1.254 17.690 1.00 98.12 114 ARG A O 1
ATOM 912 N N . ASP A 1 115 ? -10.939 -1.287 19.938 1.00 98.19 115 ASP A N 1
ATOM 913 C CA . ASP A 1 115 ? -9.492 -1.091 20.035 1.00 98.19 115 ASP A CA 1
ATOM 914 C C . ASP A 1 115 ? -8.729 -2.254 19.388 1.00 98.19 115 ASP A C 1
ATOM 916 O O . ASP A 1 115 ? -7.849 -2.028 18.563 1.00 98.19 115 ASP A O 1
ATOM 920 N N . GLU A 1 116 ? -9.138 -3.497 19.656 1.00 98.06 116 GLU A N 1
ATOM 921 C CA . GLU A 1 116 ? -8.524 -4.676 19.036 1.00 98.06 116 GLU A CA 1
ATOM 922 C C . GLU A 1 116 ? -8.688 -4.680 17.507 1.00 98.06 116 GLU A C 1
ATOM 924 O O . GLU A 1 116 ? -7.734 -4.916 16.767 1.00 98.06 116 GLU A O 1
ATOM 929 N N . LEU A 1 117 ? -9.883 -4.332 17.013 1.00 97.75 117 LEU A N 1
ATOM 930 C CA . LEU A 1 117 ? -10.125 -4.186 15.577 1.00 97.75 117 LEU A CA 1
ATOM 931 C C . LEU A 1 117 ? -9.274 -3.061 14.966 1.00 97.75 117 LEU A C 1
ATOM 933 O O . LEU A 1 117 ? -8.753 -3.214 13.864 1.00 97.75 117 LEU A O 1
ATOM 937 N N . ALA A 1 118 ? -9.136 -1.929 15.659 1.00 97.88 118 ALA A N 1
ATOM 938 C CA . ALA A 1 118 ? -8.315 -0.815 15.198 1.00 97.88 118 ALA A CA 1
ATOM 939 C C . ALA A 1 118 ? -6.831 -1.203 15.131 1.00 97.88 118 ALA A C 1
ATOM 941 O O . ALA A 1 118 ? -6.176 -0.915 14.133 1.00 97.88 118 ALA A O 1
ATOM 942 N N . LYS A 1 119 ? -6.321 -1.916 16.141 1.00 98.31 119 LYS A N 1
ATOM 943 C CA . LYS A 1 119 ? -4.958 -2.463 16.150 1.00 98.31 119 LYS A CA 1
ATOM 944 C C . LYS A 1 119 ? -4.724 -3.428 14.993 1.00 98.31 119 LYS A C 1
ATOM 946 O O . LYS A 1 119 ? -3.719 -3.295 14.303 1.00 98.31 119 LYS A O 1
ATOM 951 N N . SER A 1 120 ? -5.666 -4.336 14.733 1.00 97.88 120 SER A N 1
ATOM 952 C CA . SER A 1 120 ? -5.592 -5.259 13.595 1.00 97.88 120 SER A CA 1
ATOM 953 C C . SER A 1 120 ? -5.538 -4.517 12.255 1.00 97.88 120 SER A C 1
ATOM 955 O O . SER A 1 120 ? -4.657 -4.799 11.448 1.00 97.88 120 SER A O 1
ATOM 957 N N . LYS A 1 121 ? -6.392 -3.506 12.046 1.00 98.19 121 LYS A N 1
ATOM 958 C CA . LYS A 1 121 ? -6.370 -2.685 10.821 1.00 98.19 121 LYS A CA 1
ATOM 959 C C . LYS A 1 121 ? -5.086 -1.874 10.663 1.00 98.19 121 LYS A C 1
ATOM 961 O O . LYS A 1 121 ? -4.601 -1.703 9.550 1.00 98.19 121 LYS A O 1
ATOM 966 N N . MET A 1 122 ? -4.537 -1.359 11.761 1.00 98.06 122 MET A N 1
ATOM 967 C CA . MET A 1 122 ? -3.256 -0.653 11.731 1.00 98.06 122 MET A CA 1
ATOM 968 C C . MET A 1 122 ? -2.106 -1.593 11.368 1.00 98.06 122 MET A C 1
ATOM 970 O O . MET A 1 122 ? -1.240 -1.207 10.588 1.00 98.06 122 MET A O 1
ATOM 974 N N . ALA A 1 123 ? -2.111 -2.823 11.887 1.00 98.00 123 ALA A N 1
ATOM 975 C CA . ALA A 1 123 ? -1.120 -3.832 11.530 1.00 98.00 123 ALA A CA 1
ATOM 976 C C . ALA A 1 123 ? -1.193 -4.195 10.037 1.00 98.00 123 ALA A C 1
ATOM 978 O O . ALA A 1 123 ? -0.165 -4.164 9.364 1.00 98.00 123 ALA A O 1
ATOM 979 N N . GLU A 1 124 ? -2.400 -4.432 9.512 1.00 97.69 124 GLU A N 1
ATOM 980 C CA . GLU A 1 124 ? -2.644 -4.695 8.085 1.00 97.69 124 GLU A CA 1
ATOM 981 C C . GLU A 1 124 ? -2.163 -3.531 7.205 1.00 97.69 124 GLU A C 1
ATOM 983 O O . GLU A 1 124 ? -1.417 -3.727 6.248 1.00 97.69 124 GLU A O 1
ATOM 988 N N . ALA A 1 125 ? -2.510 -2.291 7.564 1.00 98.19 125 ALA A N 1
ATOM 989 C CA . ALA A 1 125 ? -2.050 -1.112 6.834 1.00 98.19 125 ALA A CA 1
ATOM 990 C C . ALA A 1 125 ? -0.519 -0.977 6.862 1.00 98.19 125 ALA A C 1
ATOM 992 O O . ALA A 1 125 ? 0.097 -0.613 5.859 1.00 98.19 125 ALA A O 1
ATOM 993 N N . GLN A 1 126 ? 0.113 -1.283 7.997 1.00 98.19 126 GLN A N 1
ATOM 994 C CA . GLN A 1 126 ? 1.565 -1.241 8.121 1.00 98.19 126 GLN A CA 1
ATOM 995 C C . GLN A 1 126 ? 2.240 -2.318 7.263 1.00 98.19 126 GLN A C 1
ATOM 997 O O . GLN A 1 126 ? 3.285 -2.056 6.671 1.00 98.19 126 GLN A O 1
ATOM 1002 N N . GLU A 1 127 ? 1.666 -3.516 7.179 1.00 97.69 127 GLU A N 1
ATOM 1003 C CA . GLU A 1 127 ? 2.139 -4.585 6.297 1.00 97.69 127 GLU A CA 1
ATOM 1004 C C . GLU A 1 127 ? 1.998 -4.202 4.822 1.00 97.69 127 GLU A C 1
ATOM 1006 O O . GLU A 1 127 ? 2.998 -4.216 4.106 1.00 97.69 127 GLU A O 1
ATOM 1011 N N . ALA A 1 128 ? 0.836 -3.692 4.406 1.00 98.06 128 ALA A N 1
ATOM 1012 C CA . ALA A 1 128 ? 0.621 -3.203 3.044 1.00 98.06 128 ALA A CA 1
ATOM 1013 C C . ALA A 1 128 ? 1.611 -2.087 2.649 1.00 98.06 128 ALA A C 1
ATOM 1015 O O . ALA A 1 128 ? 2.085 -2.030 1.513 1.00 98.06 128 ALA A O 1
ATOM 1016 N N . ILE A 1 129 ? 1.968 -1.198 3.586 1.00 98.12 129 ILE A N 1
ATOM 1017 C CA . ILE A 1 129 ? 3.005 -0.179 3.360 1.00 98.12 129 ILE A CA 1
ATOM 1018 C C . ILE A 1 129 ? 4.379 -0.830 3.166 1.00 98.12 129 ILE A C 1
ATOM 1020 O O . ILE A 1 129 ? 5.115 -0.429 2.262 1.00 98.12 129 ILE A O 1
ATOM 1024 N N . ARG A 1 130 ? 4.742 -1.826 3.985 1.00 97.62 130 ARG A N 1
ATOM 1025 C CA . ARG A 1 130 ? 6.017 -2.546 3.833 1.00 97.62 130 ARG A CA 1
ATOM 1026 C C . ARG A 1 130 ? 6.090 -3.246 2.480 1.00 97.62 130 ARG A C 1
ATOM 1028 O O . ARG A 1 130 ? 7.060 -3.031 1.760 1.00 97.62 130 ARG A O 1
ATOM 1035 N N . GLU A 1 131 ? 5.059 -3.997 2.106 1.00 97.56 131 GLU A N 1
ATOM 1036 C CA . GLU A 1 131 ? 4.982 -4.674 0.807 1.00 97.56 131 GLU A CA 1
ATOM 1037 C C . GLU A 1 131 ? 5.105 -3.677 -0.347 1.00 97.56 131 GLU A C 1
ATOM 1039 O O . GLU A 1 131 ? 5.950 -3.836 -1.229 1.00 97.56 131 GLU A O 1
ATOM 1044 N N . ARG A 1 132 ? 4.348 -2.574 -0.306 1.00 98.00 132 ARG A N 1
ATOM 1045 C CA . ARG A 1 132 ? 4.435 -1.533 -1.334 1.00 98.00 132 ARG A CA 1
ATOM 1046 C C . ARG A 1 132 ? 5.838 -0.938 -1.438 1.00 98.00 132 ARG A C 1
ATOM 1048 O O . ARG A 1 132 ? 6.307 -0.703 -2.548 1.00 98.00 132 ARG A O 1
ATOM 1055 N N . ASN A 1 133 ? 6.519 -0.722 -0.316 1.00 98.12 133 ASN A N 1
ATOM 1056 C CA . ASN A 1 133 ? 7.896 -0.236 -0.319 1.00 98.12 133 ASN A CA 1
ATOM 1057 C C . ASN A 1 133 ? 8.859 -1.256 -0.944 1.00 98.12 133 ASN A C 1
ATOM 1059 O O . ASN A 1 133 ? 9.721 -0.857 -1.725 1.00 98.12 133 ASN A O 1
ATOM 1063 N N . THR A 1 134 ? 8.690 -2.557 -0.681 1.00 97.88 134 THR A N 1
ATOM 1064 C CA . THR A 1 134 ? 9.504 -3.594 -1.343 1.00 97.88 134 THR A CA 1
ATOM 1065 C C . THR A 1 134 ? 9.290 -3.614 -2.856 1.00 97.88 134 THR A C 1
ATOM 1067 O O . THR A 1 134 ? 10.261 -3.637 -3.609 1.00 97.88 134 THR A O 1
ATOM 1070 N N . LEU A 1 135 ? 8.041 -3.487 -3.315 1.00 98.00 135 LEU A N 1
ATOM 1071 C CA . LEU A 1 135 ? 7.720 -3.406 -4.741 1.00 98.00 135 LEU A CA 1
ATOM 1072 C C . LEU A 1 135 ? 8.297 -2.146 -5.394 1.00 98.00 135 LEU A C 1
ATOM 1074 O O . LEU A 1 135 ? 8.746 -2.189 -6.537 1.00 98.00 135 LEU A O 1
ATOM 1078 N N . LEU A 1 136 ? 8.305 -1.014 -4.684 1.00 98.00 136 LEU A N 1
ATOM 1079 C CA . LEU A 1 136 ? 8.923 0.215 -5.179 1.00 98.00 136 LEU A CA 1
ATOM 1080 C C . LEU A 1 136 ? 10.438 0.065 -5.349 1.00 98.00 136 LEU A C 1
ATOM 1082 O O . LEU A 1 136 ? 10.971 0.556 -6.343 1.00 98.00 136 LEU A O 1
ATOM 1086 N N . LEU A 1 137 ? 11.113 -0.632 -4.432 1.00 97.88 137 LEU A N 1
ATOM 1087 C CA . LEU A 1 137 ? 12.541 -0.930 -4.557 1.00 97.88 137 LEU A CA 1
ATOM 1088 C C . LEU A 1 137 ? 12.820 -1.834 -5.762 1.00 97.88 137 LEU A C 1
ATOM 1090 O O . LEU A 1 137 ? 13.652 -1.478 -6.591 1.00 97.88 137 LEU A O 1
ATOM 1094 N N . GLN A 1 138 ? 12.062 -2.922 -5.924 1.00 97.94 138 GLN A N 1
ATOM 1095 C CA . GLN A 1 138 ? 12.180 -3.809 -7.091 1.00 97.94 138 GLN A CA 1
ATOM 1096 C C . GLN A 1 138 ? 11.925 -3.064 -8.406 1.00 97.94 138 GLN A C 1
ATOM 1098 O O . GLN A 1 138 ? 12.648 -3.232 -9.383 1.00 97.94 138 GLN A O 1
ATOM 1103 N N . LYS A 1 139 ? 10.918 -2.184 -8.440 1.00 97.56 139 LYS A N 1
ATOM 1104 C CA . LYS A 1 139 ? 10.631 -1.366 -9.623 1.00 97.56 139 LYS A CA 1
ATOM 1105 C C . LYS A 1 139 ? 11.762 -0.381 -9.928 1.00 97.56 139 LYS A C 1
ATOM 1107 O O . LYS A 1 139 ? 12.034 -0.124 -11.098 1.00 97.56 139 LYS A O 1
ATOM 1112 N N . ALA A 1 140 ? 12.393 0.190 -8.904 1.00 97.69 140 ALA A N 1
ATOM 1113 C CA . ALA A 1 140 ? 13.533 1.085 -9.078 1.00 97.69 140 ALA A CA 1
ATOM 1114 C C . ALA A 1 140 ? 14.771 0.340 -9.598 1.00 97.69 140 ALA A C 1
ATOM 1116 O O . ALA A 1 140 ? 15.502 0.887 -10.419 1.00 97.69 140 ALA A O 1
ATOM 1117 N N . GLU A 1 141 ? 14.988 -0.898 -9.155 1.00 97.62 141 GLU A N 1
ATOM 1118 C CA . GLU A 1 141 ? 16.049 -1.775 -9.656 1.00 97.62 141 GLU A CA 1
ATOM 1119 C C . GLU A 1 141 ? 15.818 -2.148 -11.125 1.00 97.62 141 GLU A C 1
ATOM 1121 O O . GLU A 1 141 ? 16.664 -1.848 -11.964 1.00 97.62 141 GLU A O 1
ATOM 1126 N N . LEU A 1 142 ? 14.616 -2.623 -11.469 1.00 97.94 142 LEU A N 1
ATOM 1127 C CA . LEU A 1 142 ? 14.234 -2.906 -12.857 1.00 97.94 142 LEU A CA 1
ATOM 1128 C C . LEU A 1 142 ? 14.395 -1.672 -13.763 1.00 97.94 142 LEU A C 1
ATOM 1130 O O . LEU A 1 142 ? 14.830 -1.774 -14.906 1.00 97.94 142 LEU A O 1
ATOM 1134 N N . ALA A 1 143 ? 14.050 -0.479 -13.269 1.00 97.56 143 ALA A N 1
ATOM 1135 C CA . ALA A 1 143 ? 14.220 0.753 -14.036 1.00 97.56 143 ALA A CA 1
ATOM 1136 C C . ALA A 1 143 ? 15.698 1.054 -14.344 1.00 97.56 143 ALA A C 1
ATOM 1138 O O . ALA A 1 143 ? 15.994 1.549 -15.431 1.00 97.56 143 ALA A O 1
ATOM 1139 N N . LYS A 1 144 ? 16.619 0.738 -13.423 1.00 97.75 144 LYS A N 1
ATOM 1140 C CA . LYS A 1 144 ? 18.063 0.870 -13.662 1.00 97.75 144 LYS A CA 1
ATOM 1141 C C . LYS A 1 144 ? 18.551 -0.139 -14.695 1.00 97.75 144 LYS A C 1
ATOM 1143 O O . LYS A 1 144 ? 19.231 0.270 -15.629 1.00 97.75 144 LYS A O 1
ATOM 1148 N N . GLU A 1 145 ? 18.146 -1.402 -14.577 1.00 97.50 145 GLU A N 1
ATOM 1149 C CA . GLU A 1 145 ? 18.492 -2.446 -15.553 1.00 97.50 145 GLU A CA 1
ATOM 1150 C C . GLU A 1 145 ? 18.015 -2.079 -16.964 1.00 97.50 145 GLU A C 1
ATOM 1152 O O . GLU A 1 145 ? 18.743 -2.233 -17.941 1.00 97.50 145 GLU A O 1
ATOM 1157 N N . VAL A 1 146 ? 16.807 -1.520 -17.086 1.00 98.06 146 VAL A N 1
ATOM 1158 C CA . VAL A 1 146 ? 16.270 -1.062 -18.375 1.00 98.06 146 VAL A CA 1
ATOM 1159 C C . VAL A 1 146 ? 17.097 0.084 -18.962 1.00 98.06 146 VAL A C 1
ATOM 1161 O O . VAL A 1 146 ? 17.328 0.104 -20.171 1.00 98.06 146 VAL A O 1
ATOM 1164 N N . GLU A 1 147 ? 17.537 1.046 -18.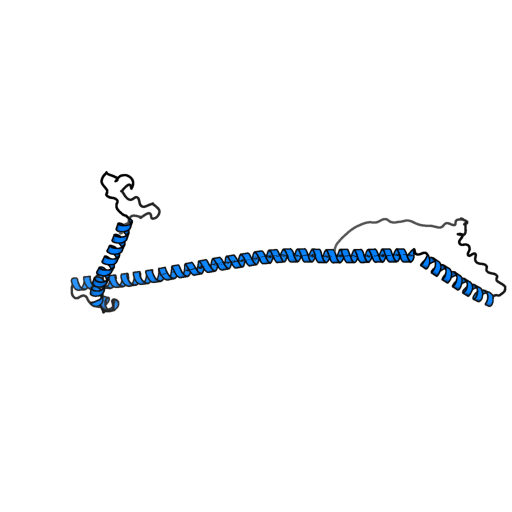151 1.00 97.06 147 GLU A N 1
ATOM 1165 C CA . GLU A 1 147 ? 18.408 2.130 -18.627 1.00 97.06 147 GLU A CA 1
ATOM 1166 C C . GLU A 1 147 ? 19.800 1.621 -19.026 1.00 97.06 147 GLU A C 1
ATOM 1168 O O . GLU A 1 147 ? 20.337 2.037 -20.053 1.00 97.06 147 GLU A O 1
ATOM 1173 N N . GLU A 1 148 ? 20.358 0.668 -18.281 1.00 97.19 148 GLU A N 1
ATOM 1174 C CA . GLU A 1 148 ? 21.634 0.034 -18.618 1.00 97.19 148 GLU A CA 1
ATOM 1175 C C . GLU A 1 148 ? 21.546 -0.760 -19.929 1.00 97.19 148 GLU A C 1
ATOM 1177 O O . GLU A 1 148 ? 22.385 -0.582 -20.813 1.00 97.19 148 GLU A O 1
ATOM 1182 N N . LEU A 1 149 ? 20.474 -1.533 -20.129 1.00 97.62 149 LEU A N 1
ATOM 1183 C CA . LEU A 1 149 ? 20.212 -2.238 -21.386 1.00 97.62 149 LEU A CA 1
ATOM 1184 C C . LEU A 1 149 ? 20.059 -1.281 -22.571 1.00 97.62 149 LEU A C 1
ATOM 1186 O O . LEU A 1 149 ? 20.577 -1.551 -23.655 1.00 97.62 149 LEU A O 1
ATOM 1190 N N . LYS A 1 150 ? 19.371 -0.145 -22.393 1.00 97.56 150 LYS A N 1
ATOM 1191 C CA . LYS A 1 150 ? 19.276 0.879 -23.445 1.00 97.56 150 LYS A CA 1
ATOM 1192 C C . LYS A 1 150 ? 20.644 1.454 -23.789 1.00 97.56 150 LYS A C 1
ATOM 1194 O O . LYS A 1 150 ? 20.927 1.649 -24.969 1.00 97.56 150 LYS A O 1
ATOM 1199 N N . ARG A 1 151 ? 21.477 1.725 -22.780 1.00 97.69 151 ARG A N 1
ATOM 1200 C CA . ARG A 1 151 ? 22.832 2.246 -22.975 1.00 97.69 151 ARG A CA 1
ATOM 1201 C C . ARG A 1 151 ? 23.707 1.238 -23.717 1.00 97.69 151 ARG A C 1
ATOM 1203 O O . ARG A 1 151 ? 24.300 1.607 -24.723 1.00 97.69 151 ARG A O 1
ATOM 1210 N N . SER A 1 152 ? 23.707 -0.019 -23.278 1.00 97.25 152 SER A N 1
ATOM 1211 C CA . SER A 1 152 ? 24.444 -1.110 -23.923 1.00 97.25 152 SER A CA 1
ATOM 1212 C C . SER A 1 152 ? 24.007 -1.303 -25.377 1.00 97.25 152 SER A C 1
ATOM 1214 O O . SER A 1 152 ? 24.845 -1.348 -26.271 1.00 97.25 152 SER A O 1
ATOM 1216 N N . LYS A 1 153 ? 22.698 -1.291 -25.651 1.00 97.50 153 LYS A N 1
ATOM 1217 C CA . LYS A 1 153 ? 22.187 -1.389 -27.023 1.00 97.50 153 LYS A CA 1
ATOM 1218 C C . LYS A 1 153 ? 22.570 -0.186 -27.887 1.00 97.50 153 LYS A C 1
ATOM 1220 O O . LYS A 1 153 ? 22.833 -0.338 -29.076 1.00 97.50 153 LYS A O 1
ATOM 1225 N N . ALA A 1 154 ? 22.568 1.021 -27.323 1.00 97.38 154 ALA A N 1
ATOM 1226 C CA . ALA A 1 154 ? 23.004 2.211 -28.048 1.00 97.38 154 ALA A CA 1
ATOM 1227 C C . ALA A 1 154 ? 24.497 2.139 -28.402 1.00 97.38 154 ALA A C 1
ATOM 1229 O O . ALA A 1 154 ? 24.879 2.544 -29.498 1.00 97.38 154 ALA A O 1
ATOM 1230 N N . GLU A 1 155 ? 25.316 1.596 -27.502 1.00 96.75 155 GLU A N 1
ATOM 1231 C CA . GLU A 1 155 ? 26.742 1.364 -27.721 1.00 96.75 155 GLU A CA 1
ATOM 1232 C C . GLU A 1 155 ? 26.994 0.281 -28.776 1.00 96.75 155 GLU A C 1
ATOM 1234 O O . GLU A 1 155 ? 27.771 0.516 -29.693 1.00 96.75 155 GLU A O 1
ATOM 1239 N N . GLU A 1 156 ? 26.265 -0.837 -28.737 1.00 96.44 156 GLU A N 1
ATOM 1240 C CA . GLU A 1 156 ? 26.324 -1.883 -29.769 1.00 96.44 156 GLU A CA 1
ATOM 1241 C C . GLU A 1 156 ? 25.972 -1.325 -31.157 1.00 96.44 156 GLU A C 1
ATOM 1243 O O . GLU A 1 156 ? 26.687 -1.548 -32.132 1.00 96.44 156 GLU A O 1
ATOM 1248 N N . VAL A 1 157 ? 24.904 -0.525 -31.251 1.00 97.50 157 VAL A N 1
ATOM 1249 C CA . VAL A 1 157 ? 24.516 0.129 -32.509 1.00 97.50 157 VAL A CA 1
ATOM 1250 C C . VAL A 1 157 ? 25.574 1.138 -32.965 1.00 97.50 157 VAL A C 1
ATOM 1252 O O . VAL A 1 157 ? 25.801 1.279 -34.166 1.00 97.50 157 VAL A O 1
ATOM 1255 N N . ALA A 1 158 ? 26.211 1.860 -32.042 1.00 96.69 158 ALA A N 1
ATOM 1256 C CA . ALA A 1 158 ? 27.288 2.785 -32.377 1.00 96.69 158 ALA A CA 1
ATOM 1257 C C . ALA A 1 158 ? 28.538 2.042 -32.874 1.00 96.69 158 ALA A C 1
ATOM 1259 O O . ALA A 1 158 ? 29.105 2.450 -33.886 1.00 96.69 158 ALA A O 1
ATOM 1260 N N . ALA A 1 159 ? 28.912 0.937 -32.224 1.00 96.81 159 ALA A N 1
ATOM 1261 C CA . ALA A 1 159 ? 30.019 0.077 -32.629 1.00 96.81 159 ALA A CA 1
ATOM 1262 C C . ALA A 1 159 ? 29.773 -0.524 -34.019 1.00 96.81 159 ALA A C 1
ATOM 1264 O O . ALA A 1 159 ? 30.591 -0.329 -34.911 1.00 96.81 159 ALA A O 1
ATOM 1265 N N . ALA A 1 160 ? 28.596 -1.113 -34.256 1.00 96.44 160 ALA A N 1
ATOM 1266 C CA . ALA A 1 160 ? 28.231 -1.662 -35.563 1.00 96.44 160 ALA A CA 1
ATOM 1267 C C . ALA A 1 160 ? 28.248 -0.599 -36.679 1.00 96.44 160 ALA A C 1
ATOM 1269 O O . ALA A 1 160 ? 28.612 -0.882 -37.817 1.00 96.44 160 ALA A O 1
ATOM 1270 N N . ARG A 1 161 ? 27.871 0.651 -36.372 1.00 96.00 161 ARG A N 1
ATOM 1271 C CA . ARG A 1 161 ? 27.970 1.766 -37.331 1.00 96.00 161 ARG A CA 1
ATOM 1272 C C . ARG A 1 161 ? 29.409 2.189 -37.596 1.00 96.00 161 ARG A C 1
ATOM 1274 O O . ARG A 1 161 ? 29.712 2.549 -38.728 1.00 96.00 161 ARG A O 1
ATOM 1281 N N . ALA A 1 162 ? 30.259 2.196 -36.572 1.00 96.44 162 ALA A N 1
ATOM 1282 C CA . ALA A 1 162 ? 31.675 2.501 -36.726 1.00 96.44 162 ALA A CA 1
ATOM 1283 C C . ALA A 1 162 ? 32.368 1.424 -37.571 1.00 96.44 162 ALA A C 1
ATOM 1285 O O . ALA A 1 162 ? 33.052 1.766 -38.527 1.00 96.44 162 ALA A O 1
ATOM 1286 N N . GLU A 1 163 ? 32.102 0.146 -37.296 1.00 95.62 163 GLU A N 1
ATOM 1287 C CA . GLU A 1 163 ? 32.602 -0.977 -38.097 1.00 95.62 163 GLU A CA 1
ATOM 1288 C C . GLU A 1 163 ? 32.135 -0.881 -39.552 1.00 95.62 163 GLU A C 1
ATOM 1290 O O . GLU A 1 163 ? 32.964 -0.904 -40.454 1.00 95.62 163 GLU A O 1
ATOM 1295 N N . ALA A 1 164 ? 30.840 -0.652 -39.798 1.00 95.06 164 ALA A N 1
ATOM 1296 C CA . ALA A 1 164 ? 30.326 -0.480 -41.158 1.00 95.06 164 ALA A CA 1
ATOM 1297 C C . ALA A 1 164 ? 30.946 0.729 -41.888 1.00 95.06 164 ALA A C 1
ATOM 1299 O O . ALA A 1 164 ? 31.133 0.697 -43.105 1.00 95.06 164 ALA A O 1
ATOM 1300 N N . ALA A 1 165 ? 31.265 1.808 -41.165 1.00 94.25 165 ALA A N 1
ATOM 1301 C CA . ALA A 1 165 ? 31.964 2.951 -41.739 1.00 94.25 165 ALA A CA 1
ATOM 1302 C C . ALA A 1 165 ? 33.413 2.596 -42.097 1.00 94.25 165 ALA A C 1
ATOM 1304 O O . ALA A 1 165 ? 33.845 2.906 -43.203 1.00 94.25 165 ALA A O 1
ATOM 1305 N N . GLU A 1 166 ? 34.146 1.926 -41.208 1.00 94.44 166 GLU A N 1
ATOM 1306 C CA . GLU A 1 166 ? 35.513 1.461 -41.474 1.00 94.44 166 GLU A CA 1
ATOM 1307 C C . GLU A 1 166 ? 35.557 0.459 -42.638 1.00 94.44 166 GLU A C 1
ATOM 1309 O O . GLU A 1 166 ? 36.419 0.565 -43.511 1.00 94.44 166 GLU A O 1
ATOM 1314 N N . GLU A 1 167 ? 34.594 -0.460 -42.730 1.00 95.19 167 GLU A N 1
ATOM 1315 C CA . GLU A 1 167 ? 34.433 -1.361 -43.879 1.00 95.19 167 GLU A CA 1
ATOM 1316 C C . GLU A 1 167 ? 34.188 -0.584 -45.178 1.00 95.19 167 GLU A C 1
ATOM 1318 O O . GLU A 1 167 ? 34.818 -0.861 -46.198 1.00 95.19 167 GLU A O 1
ATOM 1323 N N . PHE A 1 168 ? 33.329 0.438 -45.152 1.00 94.19 168 PHE A N 1
ATOM 1324 C CA . PHE A 1 168 ? 33.085 1.286 -46.318 1.00 94.19 168 PHE A CA 1
ATOM 1325 C C . PHE A 1 168 ? 34.330 2.083 -46.733 1.00 94.19 168 PHE A C 1
ATOM 1327 O O . PHE A 1 168 ? 34.658 2.134 -47.917 1.00 94.19 168 PHE A O 1
ATOM 1334 N N . TRP A 1 169 ? 35.051 2.680 -45.781 1.00 91.50 169 TRP A N 1
ATOM 1335 C CA . TRP A 1 169 ? 36.271 3.445 -46.064 1.00 91.50 169 TRP A CA 1
ATOM 1336 C C . TRP A 1 169 ? 37.424 2.563 -46.538 1.00 91.50 169 TRP A C 1
ATOM 1338 O O . TRP A 1 169 ? 38.234 2.985 -47.364 1.00 91.50 169 TRP A O 1
ATOM 1348 N N . SER A 1 170 ? 37.490 1.329 -46.041 1.00 91.50 170 SER A N 1
ATOM 1349 C CA . SER A 1 170 ? 38.473 0.342 -46.475 1.00 91.50 170 SER A CA 1
ATOM 1350 C C . SER A 1 170 ? 38.066 -0.403 -47.750 1.00 91.50 170 SER A C 1
ATOM 1352 O O . SER A 1 170 ? 38.934 -1.052 -48.342 1.00 91.50 170 SER A O 1
ATOM 1354 N N . SER A 1 171 ? 36.818 -0.260 -48.211 1.00 94.88 171 SER A N 1
ATOM 1355 C CA . SER A 1 171 ? 36.282 -0.920 -49.403 1.00 94.88 171 SER A CA 1
ATOM 1356 C C . SER A 1 171 ? 37.080 -0.591 -50.660 1.00 94.88 171 SER A C 1
ATOM 1358 O O . SER A 1 171 ? 37.346 0.571 -50.982 1.00 94.88 171 SER A O 1
ATOM 1360 N N . GLU A 1 172 ? 37.406 -1.634 -51.419 1.00 91.12 172 GLU A N 1
ATOM 1361 C CA . GLU A 1 172 ? 38.024 -1.502 -52.736 1.00 91.12 172 GLU A CA 1
ATOM 1362 C C . GLU A 1 172 ? 37.104 -0.770 -53.724 1.00 91.12 172 GLU A C 1
ATOM 1364 O O . GLU A 1 172 ? 37.583 -0.053 -54.595 1.00 91.12 172 GLU A O 1
ATOM 1369 N N . GLU A 1 173 ? 35.780 -0.864 -53.556 1.00 92.38 173 GLU A N 1
ATOM 1370 C CA . GLU A 1 173 ? 34.817 -0.153 -54.405 1.00 92.38 173 GLU A CA 1
ATOM 1371 C C . GLU A 1 173 ? 34.955 1.366 -54.252 1.00 92.38 173 GLU A C 1
ATOM 1373 O O . GLU A 1 173 ? 34.972 2.098 -55.245 1.00 92.38 173 GLU A O 1
ATOM 1378 N N . LEU A 1 174 ? 35.111 1.849 -53.012 1.00 94.44 174 LEU A N 1
ATOM 1379 C CA . LEU A 1 174 ? 35.335 3.268 -52.750 1.00 94.44 174 LEU A CA 1
ATOM 1380 C C . LEU A 1 174 ? 36.705 3.711 -53.270 1.00 94.44 174 LEU A C 1
ATOM 1382 O O . LEU A 1 174 ? 36.806 4.773 -53.887 1.00 94.44 174 LEU A O 1
ATOM 1386 N N . ARG A 1 175 ? 37.751 2.901 -53.055 1.00 93.69 175 ARG A N 1
ATOM 1387 C CA . ARG A 1 175 ? 39.098 3.186 -53.576 1.00 93.69 175 ARG A CA 1
ATOM 1388 C C . ARG A 1 175 ? 39.094 3.281 -55.098 1.00 93.69 175 ARG A C 1
ATOM 1390 O O . ARG A 1 175 ? 39.588 4.273 -55.628 1.00 93.69 175 ARG A O 1
ATOM 1397 N N . SER A 1 176 ? 38.486 2.314 -55.783 1.00 93.25 176 SER A N 1
ATOM 1398 C CA . SER A 1 176 ? 38.338 2.314 -57.241 1.00 93.25 176 SER A CA 1
ATOM 1399 C C . SER A 1 176 ? 37.593 3.560 -57.712 1.00 93.25 176 SER A C 1
ATOM 1401 O O . SER A 1 176 ? 38.086 4.267 -58.583 1.00 93.25 176 SER A O 1
ATOM 1403 N N . TYR A 1 177 ? 36.464 3.901 -57.081 1.00 94.25 177 TYR A N 1
ATOM 1404 C CA . TYR A 1 177 ? 35.706 5.105 -57.426 1.00 94.25 177 TYR A CA 1
ATOM 1405 C C . TYR A 1 177 ? 36.525 6.398 -57.259 1.00 94.25 177 TYR A C 1
ATOM 1407 O O . TYR A 1 177 ? 36.472 7.285 -58.115 1.00 94.25 177 TYR A O 1
ATOM 1415 N N . ILE A 1 178 ? 37.292 6.524 -56.169 1.00 94.44 178 ILE A N 1
ATOM 1416 C CA . ILE A 1 178 ? 38.173 7.679 -55.938 1.00 94.44 178 ILE A CA 1
ATOM 1417 C C . ILE A 1 178 ? 39.267 7.740 -57.009 1.00 94.44 178 ILE A C 1
ATOM 1419 O O . ILE A 1 178 ? 39.525 8.819 -57.545 1.00 94.44 178 ILE A O 1
ATOM 1423 N N . MET A 1 179 ? 39.890 6.605 -57.332 1.00 93.25 179 MET A N 1
ATOM 1424 C CA . MET A 1 179 ? 40.937 6.526 -58.350 1.00 93.25 179 MET A CA 1
ATOM 1425 C C . MET A 1 179 ? 40.408 6.899 -59.737 1.00 93.25 179 MET A C 1
ATOM 1427 O O . MET A 1 179 ? 41.012 7.745 -60.397 1.00 93.25 179 MET A O 1
ATOM 1431 N N . ASP A 1 180 ? 39.250 6.373 -60.139 1.00 93.88 180 ASP A N 1
ATOM 1432 C CA . ASP A 1 180 ? 38.602 6.711 -61.412 1.00 93.88 180 ASP A CA 1
ATOM 1433 C C . ASP A 1 180 ? 38.319 8.218 -61.503 1.00 93.88 180 ASP A C 1
ATOM 1435 O O . ASP A 1 180 ? 38.663 8.882 -62.484 1.00 93.88 180 ASP A O 1
ATOM 1439 N N . ARG A 1 181 ? 37.771 8.801 -60.427 1.00 95.12 181 ARG A N 1
ATOM 1440 C CA . ARG A 1 181 ? 37.491 10.241 -60.343 1.00 95.12 181 ARG A CA 1
ATOM 1441 C C . ARG A 1 181 ? 38.762 11.089 -60.447 1.00 95.12 181 ARG A C 1
ATOM 1443 O O . ARG A 1 181 ? 38.727 12.169 -61.041 1.00 95.12 181 ARG A O 1
ATOM 1450 N N . LEU A 1 182 ? 39.858 10.636 -59.839 1.00 94.56 182 LEU A N 1
ATOM 1451 C CA . LEU A 1 182 ? 41.140 11.335 -59.851 1.00 94.56 182 LEU A CA 1
ATOM 1452 C C . LEU A 1 182 ? 41.763 11.319 -61.250 1.00 94.56 182 LEU A C 1
ATOM 1454 O O . LEU A 1 182 ? 42.216 12.364 -61.715 1.00 94.56 182 LEU A O 1
ATOM 1458 N N . VAL A 1 183 ? 41.704 10.178 -61.942 1.00 91.94 183 VAL A N 1
ATOM 1459 C CA . VAL A 1 183 ? 42.144 10.046 -63.339 1.00 91.94 183 VAL A CA 1
ATOM 1460 C C . VAL A 1 183 ? 41.327 10.958 -64.260 1.00 91.94 183 VAL A C 1
ATOM 1462 O O . VAL A 1 183 ? 41.900 11.692 -65.070 1.00 91.94 183 VAL A O 1
ATOM 1465 N N . ASP A 1 184 ? 40.002 10.992 -64.099 1.00 93.00 184 ASP A N 1
ATOM 1466 C CA . ASP A 1 184 ? 39.124 11.867 -64.883 1.00 93.00 184 ASP A CA 1
ATOM 1467 C C . ASP A 1 184 ? 39.444 13.356 -64.685 1.00 93.00 184 ASP A C 1
ATOM 1469 O O . ASP A 1 184 ? 39.530 14.127 -65.651 1.00 93.00 184 ASP A O 1
ATOM 1473 N N . GLU A 1 185 ? 39.634 13.789 -63.434 1.00 93.00 185 GLU A N 1
ATOM 1474 C CA . GLU A 1 185 ? 40.026 15.168 -63.132 1.00 93.00 185 GLU A CA 1
ATOM 1475 C C . GLU A 1 185 ? 41.419 15.488 -63.676 1.00 93.00 185 GLU A C 1
ATOM 1477 O O . GLU A 1 185 ? 41.599 16.550 -64.277 1.00 93.00 185 GLU A O 1
ATOM 1482 N N . GLN A 1 186 ? 42.384 14.576 -63.545 1.00 87.69 186 GLN A N 1
ATOM 1483 C CA . GLN A 1 186 ? 43.723 14.755 -64.097 1.00 87.69 186 GLN A CA 1
ATOM 1484 C C . GLN A 1 186 ? 43.666 14.972 -65.613 1.00 87.69 186 GLN A C 1
ATOM 1486 O O . GLN A 1 186 ? 44.171 15.983 -66.107 1.00 87.69 186 GLN A O 1
ATOM 1491 N N . LEU A 1 187 ? 42.954 14.112 -66.346 1.00 87.31 187 LEU A N 1
ATOM 1492 C CA . LEU A 1 187 ? 42.784 14.251 -67.793 1.00 87.31 187 LEU A CA 1
ATOM 1493 C C . LEU A 1 187 ? 42.086 15.572 -68.160 1.00 87.31 187 LEU A C 1
ATOM 1495 O O . LEU A 1 187 ? 42.398 16.208 -69.176 1.00 87.31 187 LEU A O 1
ATOM 1499 N N . ARG A 1 188 ? 41.129 16.022 -67.338 1.00 90.25 188 ARG A N 1
ATOM 1500 C CA . ARG A 1 188 ? 40.468 17.320 -67.521 1.00 90.25 188 ARG A CA 1
ATOM 1501 C C . ARG A 1 188 ? 41.455 18.477 -67.370 1.00 90.25 188 ARG A C 1
ATOM 1503 O O . ARG A 1 188 ? 41.402 19.420 -68.171 1.00 90.25 188 ARG A O 1
ATOM 1510 N N . TRP A 1 189 ? 42.327 18.426 -66.366 1.00 89.25 189 TRP A N 1
ATOM 1511 C CA . TRP A 1 189 ? 43.361 19.433 -66.134 1.00 89.25 189 TRP A CA 1
ATOM 1512 C C . TRP A 1 189 ? 44.427 19.425 -67.226 1.00 89.25 189 TRP A C 1
ATOM 1514 O O . TRP A 1 189 ? 44.724 20.495 -67.756 1.00 89.25 189 TRP A O 1
ATOM 1524 N N . GLU A 1 190 ? 44.907 18.258 -67.651 1.00 83.88 190 GLU A N 1
ATOM 1525 C CA . GLU A 1 190 ? 45.844 18.110 -68.774 1.00 83.88 190 GLU A CA 1
ATOM 1526 C C . GLU A 1 190 ? 45.287 18.747 -70.052 1.00 83.88 190 GLU A C 1
ATOM 1528 O O . GLU A 1 190 ? 45.931 19.601 -70.663 1.00 83.88 190 GLU A O 1
ATOM 1533 N N . LYS A 1 191 ? 44.029 18.450 -70.409 1.00 84.94 191 LYS A N 1
ATOM 1534 C CA . LYS A 1 191 ? 43.354 19.083 -71.557 1.00 84.94 191 LYS A CA 1
ATOM 1535 C C . LYS A 1 191 ? 43.229 20.602 -71.411 1.00 84.94 191 LYS A C 1
ATOM 1537 O O . LYS A 1 191 ? 43.211 21.326 -72.406 1.00 84.94 191 LYS A O 1
ATOM 1542 N N . ARG A 1 192 ? 43.047 21.123 -70.194 1.00 87.00 192 ARG A N 1
ATOM 1543 C CA . ARG A 1 192 ? 42.983 22.574 -69.942 1.00 87.00 192 ARG A CA 1
ATOM 1544 C C . ARG A 1 192 ? 44.365 23.218 -70.087 1.00 87.00 192 ARG A C 1
ATOM 1546 O O . ARG A 1 192 ? 44.456 24.250 -70.743 1.00 87.00 192 ARG A O 1
ATOM 1553 N N . LEU A 1 193 ? 45.406 22.594 -69.544 1.00 83.31 193 LEU A N 1
ATOM 1554 C CA . LEU A 1 193 ? 46.796 23.046 -69.635 1.00 83.31 193 LEU A CA 1
ATOM 1555 C C . LEU A 1 193 ? 47.313 23.030 -71.076 1.00 83.31 193 LEU A C 1
ATOM 1557 O O . LEU A 1 193 ? 47.827 24.046 -71.533 1.00 83.31 193 LEU A O 1
ATOM 1561 N N . ALA A 1 194 ? 47.072 21.953 -71.826 1.00 79.62 194 ALA A N 1
ATOM 1562 C CA . ALA A 1 194 ? 47.468 21.845 -73.232 1.00 79.62 194 ALA A CA 1
ATOM 1563 C C . ALA A 1 194 ? 46.830 22.931 -74.121 1.00 79.62 194 ALA A C 1
ATOM 1565 O O . ALA A 1 194 ? 47.449 23.418 -75.062 1.00 79.62 194 ALA A O 1
ATOM 1566 N N . ARG A 1 195 ? 45.598 23.362 -73.805 1.00 81.12 195 ARG A N 1
ATOM 1567 C CA . ARG A 1 195 ? 44.953 24.504 -74.481 1.00 81.12 195 ARG A CA 1
ATOM 1568 C C . ARG A 1 195 ? 45.567 25.851 -74.107 1.00 81.12 195 ARG A C 1
ATOM 1570 O O . ARG A 1 195 ? 45.514 26.772 -74.913 1.00 81.12 195 ARG A O 1
ATOM 1577 N N . PHE A 1 196 ? 46.088 25.980 -72.891 1.00 79.94 196 PHE A N 1
ATOM 1578 C CA . PHE A 1 196 ? 46.694 27.216 -72.403 1.00 79.94 196 PHE A CA 1
ATOM 1579 C C . PHE A 1 196 ? 48.138 27.384 -72.900 1.00 79.94 196 PHE A C 1
ATOM 1581 O O . PHE A 1 196 ? 48.544 28.498 -73.216 1.00 79.94 196 PHE A O 1
ATOM 1588 N N . ASN A 1 197 ? 48.900 26.291 -73.010 1.00 74.81 197 ASN A N 1
ATOM 1589 C CA . ASN A 1 197 ? 50.254 26.294 -73.557 1.00 74.81 197 ASN A CA 1
ATOM 1590 C C . ASN A 1 197 ? 50.536 24.987 -74.334 1.00 74.81 197 ASN A C 1
ATOM 1592 O O . ASN A 1 197 ? 50.869 23.974 -73.717 1.00 74.81 197 ASN A O 1
ATOM 1596 N N . PRO A 1 198 ? 50.424 24.992 -75.675 1.00 71.88 198 PRO A N 1
ATOM 1597 C CA . PRO A 1 198 ? 50.532 23.778 -76.487 1.00 71.88 198 PRO A CA 1
ATOM 1598 C C . PRO A 1 198 ? 51.951 23.192 -76.569 1.00 71.88 198 PRO A C 1
ATOM 1600 O O . PRO A 1 198 ? 52.108 22.077 -77.053 1.00 71.88 198 PRO A O 1
ATOM 1603 N N . SER A 1 199 ? 52.978 23.907 -76.096 1.00 63.00 199 SER A N 1
ATOM 1604 C CA . SER A 1 199 ? 54.377 23.448 -76.125 1.00 63.00 199 SER A CA 1
ATOM 1605 C C . SER A 1 199 ? 54.784 22.612 -74.902 1.00 63.00 199 SER A C 1
ATOM 1607 O O . SER A 1 199 ? 55.940 22.207 -74.800 1.00 63.00 199 SER A O 1
ATOM 1609 N N . VAL A 1 200 ? 53.876 22.389 -73.946 1.00 66.31 200 VAL A N 1
ATOM 1610 C CA . VAL A 1 200 ? 54.152 21.661 -72.700 1.00 66.31 200 VAL A CA 1
ATOM 1611 C C . VAL A 1 200 ? 53.545 20.256 -72.785 1.00 66.31 200 VAL A C 1
ATOM 1613 O O . VAL A 1 200 ? 52.331 20.093 -72.687 1.00 66.31 200 VAL A O 1
ATOM 1616 N N . GLU A 1 201 ? 54.388 19.232 -72.950 1.00 59.88 201 GLU A N 1
ATOM 1617 C CA . GLU A 1 201 ? 53.990 17.826 -72.795 1.00 59.88 201 GLU A CA 1
ATOM 1618 C C . GLU A 1 201 ? 54.129 17.406 -71.327 1.00 59.88 201 GLU A C 1
ATOM 1620 O O . GLU A 1 201 ? 55.231 17.395 -70.780 1.00 59.88 201 GLU A O 1
ATOM 1625 N N . ILE A 1 202 ? 53.016 17.040 -70.686 1.00 63.94 202 ILE A N 1
ATOM 1626 C CA . ILE A 1 202 ? 53.008 16.481 -69.329 1.00 63.94 202 ILE A CA 1
ATOM 1627 C C . ILE A 1 202 ? 52.502 15.047 -69.423 1.00 63.94 202 ILE A C 1
ATOM 1629 O O . ILE A 1 202 ? 51.387 14.812 -69.881 1.00 63.94 202 ILE A O 1
ATOM 1633 N N . LYS A 1 203 ? 53.332 14.091 -69.001 1.00 60.75 203 LYS A N 1
ATOM 1634 C CA . LYS A 1 203 ? 52.958 12.685 -68.839 1.00 60.75 203 LYS A CA 1
ATOM 1635 C C . LYS A 1 203 ? 53.061 12.354 -67.359 1.00 60.75 203 LYS A C 1
ATOM 1637 O O . LYS A 1 203 ? 54.164 12.260 -66.831 1.00 60.75 203 LYS A O 1
ATOM 1642 N N . PHE A 1 204 ? 51.925 12.225 -66.692 1.00 58.97 204 PHE A N 1
ATOM 1643 C CA . PHE A 1 204 ? 51.885 11.707 -65.330 1.00 58.97 204 PHE A CA 1
ATOM 1644 C C . PHE A 1 204 ? 51.891 10.177 -65.373 1.00 58.97 204 PHE A C 1
ATOM 1646 O O . PHE A 1 204 ? 51.130 9.565 -66.124 1.00 58.97 204 PHE A O 1
ATOM 1653 N N . ASP A 1 205 ? 52.769 9.565 -64.582 1.00 57.38 205 ASP A N 1
ATOM 1654 C CA . ASP A 1 205 ? 52.869 8.113 -64.468 1.00 57.38 205 ASP A CA 1
ATOM 1655 C C . ASP A 1 205 ? 51.752 7.593 -63.550 1.00 57.38 205 ASP A C 1
ATO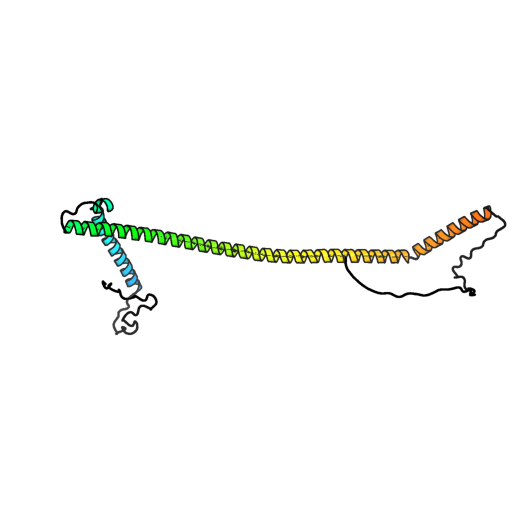M 1657 O O . ASP A 1 205 ? 51.649 7.986 -62.389 1.00 57.38 205 ASP A O 1
ATOM 1661 N N . THR A 1 206 ? 50.874 6.749 -64.090 1.00 55.25 206 THR A N 1
ATOM 1662 C CA . THR A 1 206 ? 49.698 6.194 -63.393 1.00 55.25 206 THR A CA 1
ATOM 1663 C C . THR A 1 206 ? 49.909 4.743 -62.958 1.00 55.25 206 THR A C 1
ATOM 1665 O O . THR A 1 206 ? 48.986 4.101 -62.465 1.00 55.25 206 THR A O 1
ATOM 1668 N N . SER A 1 207 ? 51.131 4.215 -63.088 1.00 51.28 207 SER A N 1
ATOM 1669 C CA . SER A 1 207 ? 51.464 2.809 -62.818 1.00 51.28 207 SER A CA 1
ATOM 1670 C C . SER A 1 207 ? 51.478 2.398 -61.334 1.00 51.28 207 SER A C 1
ATOM 1672 O O . SER A 1 207 ? 51.801 1.254 -61.020 1.00 51.28 207 SER A O 1
ATOM 1674 N N . GLY A 1 208 ? 51.107 3.284 -60.404 1.00 53.38 208 GLY A N 1
ATOM 1675 C CA . GLY A 1 208 ? 50.950 2.941 -58.985 1.00 53.38 208 GLY A CA 1
ATOM 1676 C C . GLY A 1 208 ? 52.247 2.572 -58.249 1.00 53.38 208 GLY A C 1
ATOM 1677 O O . GLY A 1 208 ? 52.181 2.099 -57.117 1.00 53.38 208 GLY A O 1
ATOM 1678 N N . GLN A 1 209 ? 53.427 2.784 -58.843 1.00 39.62 209 GLN A N 1
ATOM 1679 C CA . GLN A 1 209 ? 54.700 2.666 -58.129 1.00 39.62 209 GLN A CA 1
ATOM 1680 C C . GLN A 1 209 ? 55.011 3.958 -57.371 1.00 39.62 209 GLN A C 1
ATOM 1682 O O . GLN A 1 209 ? 55.116 5.035 -57.955 1.00 39.62 209 GLN A O 1
ATOM 1687 N N . SER A 1 210 ? 55.196 3.836 -56.056 1.00 41.03 210 SER A N 1
ATOM 1688 C CA . SER A 1 210 ? 55.725 4.904 -55.209 1.00 41.03 210 SER A CA 1
ATOM 1689 C C . SER A 1 210 ? 57.057 5.407 -55.786 1.00 41.03 210 SER A C 1
ATOM 1691 O O . SER A 1 210 ? 57.939 4.575 -56.032 1.00 41.03 210 SER A O 1
ATOM 1693 N N . PRO A 1 211 ? 57.261 6.727 -55.974 1.00 43.56 211 PRO A N 1
ATOM 1694 C CA . PRO A 1 211 ? 58.545 7.236 -56.429 1.00 43.56 211 PRO A CA 1
ATOM 1695 C C . PRO A 1 211 ? 59.603 6.879 -55.384 1.00 43.56 211 PRO A C 1
ATOM 1697 O O . PRO A 1 211 ? 59.569 7.326 -54.238 1.00 43.56 211 PRO A O 1
ATOM 1700 N N . THR A 1 212 ? 60.518 5.998 -55.771 1.00 44.09 212 THR A N 1
ATOM 1701 C CA . THR A 1 212 ? 61.660 5.610 -54.954 1.00 44.09 212 THR A CA 1
ATOM 1702 C C . THR A 1 212 ? 62.763 6.649 -55.145 1.00 44.09 212 THR A C 1
ATOM 1704 O O . THR A 1 212 ? 63.102 6.991 -56.274 1.00 44.09 212 THR A O 1
ATOM 1707 N N . SER A 1 213 ? 63.355 7.069 -54.023 1.00 42.56 213 SER A N 1
ATOM 1708 C CA . SER A 1 213 ? 64.577 7.878 -53.833 1.00 42.56 213 SER A CA 1
ATOM 1709 C C . SER A 1 213 ? 64.443 9.402 -53.642 1.00 42.56 213 SER A C 1
ATOM 1711 O O . SER A 1 213 ? 64.015 10.154 -54.512 1.00 42.56 213 SER A O 1
ATOM 1713 N N . SER A 1 214 ? 64.878 9.818 -52.445 1.00 41.69 214 SER A N 1
ATOM 1714 C CA . SER A 1 214 ? 65.141 11.180 -51.958 1.00 41.69 214 SER A CA 1
ATOM 1715 C C . SER A 1 214 ? 66.461 11.756 -52.508 1.00 41.69 214 SER A C 1
ATOM 1717 O O . SER A 1 214 ? 67.272 11.011 -53.060 1.00 41.69 214 SER A O 1
ATOM 1719 N N . PRO A 1 215 ? 66.783 13.025 -52.185 1.00 44.75 215 PRO A N 1
ATOM 1720 C CA . PRO A 1 215 ? 68.065 13.230 -51.509 1.00 44.75 215 PRO A CA 1
ATOM 1721 C C . PRO A 1 215 ? 67.952 14.077 -50.235 1.00 44.75 215 PRO A C 1
ATOM 1723 O O . PRO A 1 215 ? 67.309 15.123 -50.192 1.00 44.75 215 PRO A O 1
ATOM 1726 N N . THR A 1 216 ? 68.636 13.590 -49.205 1.00 40.16 216 THR A N 1
ATOM 1727 C CA . THR A 1 216 ? 69.005 14.293 -47.976 1.00 40.16 216 THR A CA 1
ATOM 1728 C C . THR A 1 216 ? 70.129 15.289 -48.272 1.00 40.16 216 THR A C 1
ATOM 1730 O O . THR A 1 216 ? 71.139 14.884 -48.847 1.00 40.16 216 THR A O 1
ATOM 1733 N N . ALA A 1 217 ? 69.994 16.543 -47.839 1.00 35.25 217 ALA A N 1
ATOM 1734 C CA . ALA A 1 217 ? 71.116 17.391 -47.428 1.00 35.25 217 ALA A CA 1
ATOM 1735 C C . ALA A 1 217 ? 70.602 18.560 -46.574 1.00 35.25 217 ALA A C 1
ATOM 1737 O O . ALA A 1 217 ? 69.633 19.228 -46.928 1.00 35.25 217 ALA A O 1
ATOM 1738 N N . ASP A 1 218 ? 71.270 18.726 -45.441 1.00 38.44 218 ASP A N 1
ATOM 1739 C CA . ASP A 1 218 ? 71.040 19.653 -44.340 1.00 38.44 218 ASP A CA 1
ATOM 1740 C C . ASP A 1 218 ? 71.008 21.138 -44.736 1.00 38.44 218 ASP A C 1
ATOM 1742 O O . ASP A 1 218 ? 71.788 21.567 -45.583 1.00 38.44 218 ASP A O 1
ATOM 1746 N N . ASP A 1 219 ? 70.221 21.943 -44.010 1.00 33.84 219 ASP A N 1
ATOM 1747 C CA . ASP A 1 219 ? 70.812 23.101 -43.327 1.00 33.84 219 ASP A CA 1
ATOM 1748 C C . ASP A 1 219 ? 70.021 23.488 -42.060 1.00 33.84 219 ASP A C 1
ATOM 1750 O O . ASP A 1 219 ? 68.847 23.858 -42.079 1.00 33.84 219 ASP A O 1
ATOM 1754 N N . THR A 1 220 ? 70.715 23.305 -40.943 1.00 41.38 220 THR A N 1
ATOM 1755 C CA . THR A 1 220 ? 70.648 23.956 -39.631 1.00 41.38 220 THR A CA 1
ATOM 1756 C C . THR A 1 220 ? 69.863 25.277 -39.578 1.00 41.38 220 THR A C 1
ATOM 1758 O O . THR A 1 220 ? 70.062 26.141 -40.423 1.00 41.38 220 THR A O 1
ATOM 1761 N N . THR A 1 221 ? 69.068 25.513 -38.518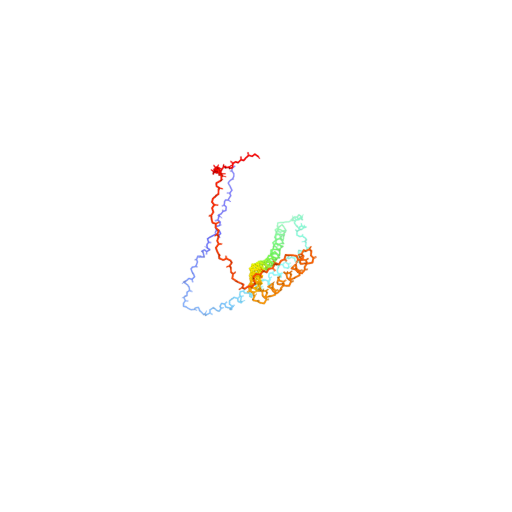 1.00 32.59 221 THR A N 1
ATOM 1762 C CA . THR A 1 221 ? 69.350 26.552 -37.488 1.00 32.59 221 THR A CA 1
ATOM 1763 C C . THR A 1 221 ? 68.282 26.602 -36.374 1.00 32.59 221 THR A C 1
ATOM 1765 O O . THR A 1 221 ? 67.138 26.977 -36.595 1.00 32.59 221 THR A O 1
ATOM 1768 N N . ALA A 1 222 ? 68.760 26.283 -35.165 1.00 34.31 222 ALA A N 1
ATOM 1769 C CA . ALA A 1 222 ? 68.393 26.771 -33.826 1.00 34.31 222 ALA A CA 1
ATOM 1770 C C . ALA A 1 222 ? 66.985 26.535 -33.234 1.00 34.31 222 ALA A C 1
ATOM 1772 O O . ALA A 1 222 ? 66.029 27.273 -33.460 1.00 34.31 222 ALA A O 1
ATOM 1773 N N . VAL A 1 223 ? 66.966 25.593 -32.288 1.00 41.00 223 VAL A N 1
ATOM 1774 C CA . VAL A 1 223 ? 66.153 25.600 -31.061 1.00 41.00 223 VAL A CA 1
ATOM 1775 C C . VAL A 1 223 ? 66.931 26.363 -29.967 1.00 41.00 223 VAL A C 1
ATOM 1777 O O . VAL A 1 223 ? 68.160 26.278 -29.942 1.00 41.00 223 VAL A O 1
ATOM 1780 N N . PRO A 1 224 ? 66.247 27.078 -29.057 1.00 46.59 224 PRO A N 1
ATOM 1781 C CA . PRO A 1 224 ? 66.458 26.836 -27.625 1.00 46.59 224 PRO A CA 1
ATOM 1782 C C . PRO A 1 224 ? 65.111 26.512 -26.948 1.00 46.59 224 PRO A C 1
ATOM 1784 O O . PRO A 1 224 ? 64.101 27.165 -27.201 1.00 46.59 224 PRO A O 1
ATOM 1787 N N . GLU A 1 225 ? 64.996 25.334 -26.329 1.00 36.84 225 GLU A N 1
ATOM 1788 C CA . GLU A 1 225 ? 65.172 25.104 -24.881 1.00 36.84 225 GLU A CA 1
ATOM 1789 C C . GLU A 1 225 ? 64.138 25.899 -24.065 1.00 36.84 225 GLU A C 1
ATOM 1791 O O . GLU A 1 225 ? 64.236 27.106 -23.903 1.00 36.84 225 GLU A O 1
ATOM 1796 N N . SER A 1 226 ? 62.974 25.311 -23.778 1.00 42.69 226 SER A N 1
ATOM 1797 C CA . SER A 1 226 ? 62.679 24.471 -22.602 1.00 42.69 226 SER A CA 1
ATOM 1798 C C . SER A 1 226 ? 62.636 25.239 -21.280 1.00 42.69 226 SER A C 1
ATOM 1800 O O . SER A 1 226 ? 63.675 25.599 -20.743 1.00 42.69 226 SER A O 1
ATOM 1802 N N . GLU A 1 227 ? 61.444 25.326 -20.685 1.00 38.12 227 GLU A N 1
ATOM 1803 C CA . GLU A 1 227 ? 61.307 25.280 -19.229 1.00 38.12 227 GLU A CA 1
ATOM 1804 C C . GLU A 1 227 ? 60.097 24.416 -18.838 1.00 38.12 227 GLU A C 1
ATOM 1806 O O . GLU A 1 227 ? 58.981 24.569 -19.338 1.00 38.12 227 GLU A O 1
ATOM 1811 N N . LEU A 1 228 ? 60.384 23.436 -17.983 1.00 43.81 228 LEU A N 1
ATOM 1812 C CA . LEU A 1 228 ? 59.501 22.422 -17.418 1.00 43.81 228 LEU A CA 1
ATOM 1813 C C . LEU A 1 228 ? 58.971 22.905 -16.057 1.00 43.81 228 LEU A C 1
ATOM 1815 O O . LEU A 1 228 ? 59.758 22.924 -15.123 1.00 43.81 228 LEU A O 1
ATOM 1819 N N . GLY A 1 229 ? 57.658 23.180 -15.963 1.00 37.75 229 GLY A N 1
ATOM 1820 C CA . GLY A 1 229 ? 56.748 23.095 -14.787 1.00 37.75 229 GLY A CA 1
ATOM 1821 C C . GLY A 1 229 ? 57.224 23.561 -13.388 1.00 37.75 229 GLY A C 1
ATOM 1822 O O . GLY A 1 229 ? 58.269 24.176 -13.248 1.00 37.75 229 GLY A O 1
ATOM 1823 N N . PRO A 1 230 ? 56.523 23.210 -12.288 1.00 53.06 230 PRO A N 1
ATOM 1824 C CA . PRO A 1 230 ? 55.099 22.891 -12.101 1.00 53.06 230 PRO A CA 1
ATOM 1825 C C . PRO A 1 230 ? 54.474 23.639 -10.876 1.00 53.06 230 PRO A C 1
ATOM 1827 O O . PRO A 1 230 ? 55.182 24.325 -10.147 1.00 53.06 230 PRO A O 1
ATOM 1830 N N . THR A 1 231 ? 53.179 23.397 -10.583 1.00 43.72 231 THR A N 1
ATOM 1831 C CA . THR A 1 231 ? 52.462 23.646 -9.286 1.00 43.72 231 THR A CA 1
ATOM 1832 C C . THR A 1 231 ? 52.310 25.126 -8.847 1.00 43.72 231 THR A C 1
ATOM 1834 O O . THR A 1 231 ? 53.134 25.957 -9.176 1.00 43.72 231 THR A O 1
ATOM 1837 N N . ASP A 1 232 ? 51.281 25.609 -8.148 1.00 39.00 232 ASP A N 1
ATOM 1838 C CA . ASP A 1 232 ? 50.353 25.014 -7.188 1.00 39.00 232 ASP A CA 1
ATOM 1839 C C . ASP A 1 232 ? 49.135 25.958 -6.969 1.00 39.00 232 ASP A C 1
ATOM 1841 O O . ASP A 1 232 ? 49.111 27.090 -7.458 1.00 39.00 232 ASP A O 1
ATOM 1845 N N . ALA A 1 233 ? 48.141 25.484 -6.212 1.00 47.88 233 ALA A N 1
ATOM 1846 C CA . ALA A 1 233 ? 47.001 26.228 -5.642 1.00 47.88 233 ALA A CA 1
ATOM 1847 C C . ALA A 1 233 ? 47.439 27.512 -4.867 1.00 47.88 233 ALA A C 1
ATOM 1849 O O . ALA A 1 233 ? 48.604 27.652 -4.529 1.00 47.88 233 ALA A O 1
ATOM 1850 N N . ALA A 1 234 ? 46.642 28.518 -4.483 1.00 43.06 234 ALA A N 1
ATOM 1851 C CA . ALA A 1 234 ? 45.268 28.614 -3.998 1.00 43.06 234 ALA A CA 1
ATOM 1852 C C . ALA A 1 234 ? 44.885 30.113 -3.804 1.00 43.06 234 ALA A C 1
ATOM 1854 O O . ALA A 1 234 ? 45.760 30.972 -3.747 1.00 43.06 234 ALA A O 1
ATOM 1855 N N . SER A 1 235 ? 43.593 30.365 -3.546 1.00 45.06 235 SER A N 1
ATOM 1856 C CA . SER A 1 235 ? 43.027 31.483 -2.755 1.00 45.06 235 SER A CA 1
ATOM 1857 C C . SER A 1 235 ? 43.076 32.927 -3.285 1.00 45.06 235 SER A C 1
ATOM 1859 O O . SER A 1 235 ? 44.058 33.638 -3.090 1.00 45.06 235 SER A O 1
ATOM 1861 N N . ALA A 1 236 ? 41.920 33.407 -3.761 1.00 44.19 236 ALA A N 1
ATOM 1862 C CA . ALA A 1 236 ? 41.154 34.520 -3.171 1.00 44.19 236 ALA A CA 1
ATOM 1863 C C . ALA A 1 236 ? 39.733 34.546 -3.758 1.00 44.19 236 ALA A C 1
ATOM 1865 O O . ALA A 1 236 ? 39.611 34.368 -4.991 1.00 44.19 236 ALA A O 1
#

Radius of gyration: 59.08 Å; chains: 1; bounding box: 115×78×146 Å

pLDDT: mean 72.79, std 22.06, range [32.59, 98.31]

Secondary structure (DSSP, 8-state):
-----------TTS----SS-TTS---S------HHHHHHHHHHHHHHHHHHHHHHHHHHHHT--S-HHHHHHSPPSSHHHHHHHHHHHHHHHHHHHHHHHHHHHHHHHHHHHHHHHHHHHHHHHHHHHHHHHHHHHHHHHHHHHHHHHHHHHHHHHHHHHHHHHHHHHH-HHHHHHHHHHHHHHHHHHHHHHHHH-TT-------S-----------------------------

Foldseek 3Di:
DDDDDDDDDDDPPDPDPDVDDPPPPPDDDDDPPPVVVVVVVVVVVVVVCVVVVVVVVCVLCVVPPDDLVNLVPDDQPDPVSVVSSVVVSVVVVVVVVVVVVVVVVVVVVVVVVVVVVVVVVVVVVVVVVVVVVVVVVVVVVVVVVVVVVVVVVVVVVVVVVVVVVVCVVPDPVVVVVVLVVVVVVVVVVVVVVCVVPVVDDDDDDPPPDDDDDDDDDDDDDDDDDDDDDDDDDDDD